Protein AF-A0A139R7G4-F1 (afdb_monomer_lite)

pLDDT: mean 93.16, std 7.18, range [49.94, 98.69]

Structure (mmCIF, N/CA/C/O backbone):
data_AF-A0A139R7G4-F1
#
_entry.id   AF-A0A139R7G4-F1
#
loop_
_atom_site.group_PDB
_atom_site.id
_atom_site.type_symbol
_atom_site.label_atom_id
_atom_site.label_alt_id
_atom_site.label_comp_id
_atom_site.label_asym_id
_atom_site.label_entity_id
_atom_site.label_seq_id
_atom_site.pdbx_PDB_ins_code
_atom_site.Cartn_x
_atom_site.Cartn_y
_atom_site.Cartn_z
_atom_site.occupancy
_atom_site.B_iso_or_equiv
_atom_site.auth_seq_id
_atom_site.auth_comp_id
_atom_site.auth_asym_id
_atom_site.auth_atom_id
_atom_site.pdbx_PDB_model_num
ATOM 1 N N . MET A 1 1 ? 5.127 -16.955 -16.232 1.00 92.56 1 MET A N 1
ATOM 2 C CA . MET A 1 1 ? 5.282 -18.191 -17.029 1.00 92.56 1 MET A CA 1
ATOM 3 C C . MET A 1 1 ? 4.007 -18.420 -17.820 1.00 92.56 1 MET A C 1
ATOM 5 O O . MET A 1 1 ? 2.953 -18.012 -17.346 1.00 92.56 1 MET A O 1
ATOM 9 N N . THR A 1 2 ? 4.092 -19.071 -18.972 1.00 94.44 2 THR A N 1
ATOM 10 C CA . THR A 1 2 ? 2.952 -19.633 -19.711 1.00 94.44 2 THR A CA 1
ATOM 11 C C . THR A 1 2 ? 3.144 -21.139 -19.851 1.00 94.44 2 THR A C 1
ATOM 13 O O . THR A 1 2 ? 4.276 -21.625 -19.845 1.00 94.44 2 THR A O 1
ATOM 16 N N . GLN A 1 3 ? 2.040 -21.880 -19.920 1.00 94.81 3 GLN A N 1
ATOM 17 C CA . GLN A 1 3 ? 2.073 -23.322 -20.142 1.00 94.81 3 GLN A CA 1
ATOM 18 C C . GLN A 1 3 ? 2.222 -23.613 -21.638 1.00 94.81 3 GLN A C 1
ATOM 20 O O . GLN A 1 3 ? 1.507 -23.027 -22.451 1.00 94.81 3 GLN A O 1
ATOM 25 N N . ASP A 1 4 ? 3.129 -24.522 -21.981 1.00 91.44 4 ASP A N 1
ATOM 26 C CA . ASP A 1 4 ? 3.312 -25.050 -23.331 1.00 91.44 4 ASP A CA 1
ATOM 27 C C . ASP A 1 4 ? 3.367 -26.582 -23.259 1.00 91.44 4 ASP A C 1
ATOM 29 O O . ASP A 1 4 ? 4.373 -27.175 -22.868 1.00 91.44 4 ASP A O 1
ATOM 33 N N . GLY A 1 5 ? 2.231 -27.228 -23.535 1.00 92.19 5 GLY A N 1
ATOM 34 C CA . GLY A 1 5 ? 2.050 -28.656 -23.282 1.00 92.19 5 GLY A CA 1
ATOM 35 C C . GLY A 1 5 ? 2.233 -29.000 -21.799 1.00 92.19 5 GLY A C 1
ATOM 36 O O . GLY A 1 5 ? 1.479 -28.524 -20.945 1.00 92.19 5 GLY A O 1
ATOM 37 N N . ASN A 1 6 ? 3.237 -29.830 -21.505 1.00 93.06 6 ASN A N 1
ATOM 38 C CA . ASN A 1 6 ? 3.604 -30.223 -20.140 1.00 93.06 6 ASN A CA 1
ATOM 39 C C . ASN A 1 6 ? 4.705 -29.339 -19.530 1.00 93.06 6 ASN A C 1
ATOM 41 O O . ASN A 1 6 ? 5.020 -29.503 -18.352 1.00 93.06 6 ASN A O 1
ATOM 45 N N . ASP A 1 7 ? 5.270 -28.411 -20.304 1.00 93.12 7 ASP A N 1
ATOM 46 C CA . ASP A 1 7 ? 6.383 -27.567 -19.884 1.00 93.12 7 ASP A CA 1
ATOM 47 C C . ASP A 1 7 ? 5.918 -26.144 -19.543 1.00 93.12 7 ASP A C 1
ATOM 49 O O . ASP A 1 7 ? 4.861 -25.666 -19.969 1.00 93.12 7 ASP A O 1
ATOM 53 N N . LEU A 1 8 ? 6.739 -25.436 -18.765 1.00 94.50 8 LEU A N 1
ATOM 54 C CA . LEU A 1 8 ? 6.543 -24.024 -18.452 1.00 94.50 8 LEU A CA 1
ATOM 55 C C . LEU A 1 8 ? 7.580 -23.178 -19.183 1.00 94.50 8 LEU A C 1
ATOM 57 O O . LEU A 1 8 ? 8.783 -23.407 -19.064 1.00 94.50 8 LEU A O 1
ATOM 61 N N . LYS A 1 9 ? 7.113 -22.136 -19.872 1.00 93.06 9 LYS A N 1
ATOM 62 C CA . LYS A 1 9 ? 7.967 -21.158 -20.550 1.00 93.06 9 LYS A CA 1
ATOM 63 C C . LYS A 1 9 ? 7.942 -19.810 -19.848 1.00 93.06 9 LYS A C 1
ATOM 65 O O . LYS A 1 9 ? 6.908 -19.358 -19.346 1.00 93.06 9 LYS A O 1
ATOM 70 N N . LEU A 1 10 ? 9.101 -19.159 -19.794 1.00 95.38 10 LEU A N 1
ATOM 71 C CA . LEU A 1 10 ? 9.206 -17.799 -19.284 1.00 95.38 10 LEU A CA 1
ATOM 72 C C . LEU A 1 10 ? 8.483 -16.849 -20.237 1.00 95.38 10 LEU A C 1
ATOM 74 O O . LEU A 1 10 ? 8.785 -16.808 -21.421 1.00 95.38 10 LEU A O 1
ATOM 78 N N . ALA A 1 11 ? 7.521 -16.097 -19.704 1.00 95.94 11 ALA A N 1
ATOM 79 C CA . ALA A 1 11 ? 6.644 -15.228 -20.496 1.00 95.94 11 ALA A CA 1
ATOM 80 C C . ALA A 1 11 ? 6.740 -13.748 -20.097 1.00 95.94 11 ALA A C 1
ATOM 82 O O . ALA A 1 11 ? 6.071 -12.901 -20.675 1.00 95.94 11 ALA A O 1
ATOM 83 N N . GLY A 1 12 ? 7.533 -13.440 -19.073 1.00 97.19 12 GLY A N 1
ATOM 84 C CA . GLY A 1 12 ? 7.715 -12.087 -18.572 1.00 97.19 12 GLY A CA 1
ATOM 85 C C . GLY A 1 12 ? 8.403 -12.082 -17.216 1.00 97.19 12 GLY A C 1
ATOM 86 O O . GLY A 1 12 ? 8.336 -13.065 -16.473 1.00 97.19 12 GLY A O 1
ATOM 87 N N . ILE A 1 13 ? 9.055 -10.967 -16.910 1.00 98.12 13 ILE A N 1
ATOM 88 C CA . ILE A 1 13 ? 9.738 -10.706 -15.642 1.00 98.12 13 ILE A CA 1
ATOM 89 C C . ILE A 1 13 ? 9.226 -9.371 -15.102 1.00 98.12 13 ILE A C 1
ATOM 91 O O . ILE A 1 13 ? 9.058 -8.416 -15.859 1.00 98.12 13 ILE A O 1
ATOM 95 N N . VAL A 1 14 ? 8.999 -9.292 -13.792 1.00 98.25 14 VAL A N 1
ATOM 96 C CA . VAL A 1 14 ? 8.728 -8.032 -13.091 1.00 98.25 14 VAL A CA 1
ATOM 97 C C . VAL A 1 14 ? 9.814 -7.828 -12.046 1.00 98.25 14 VAL A C 1
ATOM 99 O O . VAL A 1 14 ? 10.048 -8.702 -11.215 1.00 98.25 14 VAL A O 1
ATOM 102 N N . ILE A 1 15 ? 10.468 -6.672 -12.090 1.00 98.12 15 ILE A N 1
ATOM 103 C CA . ILE A 1 15 ? 11.539 -6.281 -11.179 1.00 98.12 15 ILE A CA 1
ATOM 104 C C . ILE A 1 15 ? 11.051 -5.089 -10.363 1.00 98.12 15 ILE A C 1
ATOM 106 O O . ILE A 1 15 ? 10.746 -4.032 -10.912 1.00 98.12 15 ILE A O 1
ATOM 110 N N . GLY A 1 16 ? 10.980 -5.257 -9.045 1.00 98.00 16 GLY A N 1
ATOM 111 C CA . GLY A 1 16 ? 10.766 -4.154 -8.115 1.00 98.00 16 GLY A CA 1
ATOM 112 C C . GLY A 1 16 ? 12.102 -3.557 -7.686 1.00 98.00 16 GLY A C 1
ATOM 113 O O . GLY A 1 16 ? 12.979 -4.290 -7.238 1.00 98.00 16 GLY A O 1
ATOM 114 N N . MET A 1 17 ? 12.257 -2.239 -7.794 1.00 98.25 17 MET A N 1
ATOM 115 C CA . MET A 1 17 ? 13.442 -1.524 -7.316 1.00 98.25 17 MET A CA 1
ATOM 116 C C . MET A 1 17 ? 13.055 -0.578 -6.185 1.00 98.25 17 MET A C 1
ATOM 118 O O . MET A 1 17 ? 12.432 0.459 -6.419 1.00 98.25 17 MET A O 1
ATOM 122 N N . ALA A 1 18 ? 13.408 -0.956 -4.956 1.00 97.62 18 ALA A N 1
ATOM 123 C CA . ALA A 1 18 ? 13.179 -0.155 -3.762 1.00 97.62 18 ALA A CA 1
ATOM 124 C C . ALA A 1 18 ? 14.311 0.863 -3.584 1.00 97.62 18 ALA A C 1
ATOM 126 O O . ALA A 1 18 ? 15.472 0.506 -3.417 1.00 97.62 18 ALA A O 1
ATOM 127 N N . MET A 1 19 ? 13.948 2.136 -3.649 1.00 97.81 19 MET A N 1
ATOM 128 C CA . MET A 1 19 ? 14.850 3.275 -3.609 1.00 97.81 19 MET A CA 1
ATOM 129 C C . MET A 1 19 ? 14.670 4.012 -2.286 1.00 97.81 19 MET A C 1
ATOM 131 O O . MET A 1 19 ? 13.547 4.398 -1.947 1.00 97.81 19 MET A O 1
ATOM 135 N N . ASN A 1 20 ? 15.765 4.249 -1.570 1.00 97.06 20 ASN A N 1
ATOM 136 C CA . ASN A 1 20 ? 15.762 5.040 -0.342 1.00 97.06 20 ASN A CA 1
ATOM 137 C C . ASN A 1 20 ? 15.253 6.463 -0.616 1.00 97.06 20 ASN A C 1
ATOM 139 O O . ASN A 1 20 ? 15.666 7.098 -1.587 1.00 97.06 20 ASN A O 1
ATOM 143 N N . THR A 1 21 ? 14.352 6.967 0.229 1.00 96.44 21 THR A N 1
ATOM 144 C CA . THR A 1 21 ? 14.077 8.413 0.348 1.00 96.44 21 THR A CA 1
ATOM 145 C C . THR A 1 21 ? 14.994 9.069 1.370 1.00 96.44 21 THR A C 1
ATOM 147 O O . THR A 1 21 ? 15.248 10.264 1.279 1.00 96.44 21 THR A O 1
ATOM 150 N N . GLN A 1 22 ? 15.483 8.277 2.322 1.00 96.19 22 GLN A N 1
ATOM 151 C CA . GLN A 1 22 ? 16.454 8.637 3.340 1.00 96.19 22 GLN A CA 1
ATOM 152 C C . GLN A 1 22 ? 17.462 7.504 3.465 1.00 96.19 22 GLN A C 1
ATOM 154 O O . GLN A 1 22 ? 17.080 6.334 3.420 1.00 96.19 22 GLN A O 1
ATOM 159 N N . ASP A 1 23 ? 18.731 7.858 3.603 1.00 95.50 23 ASP A N 1
ATOM 160 C CA . ASP A 1 23 ? 19.807 6.918 3.883 1.00 95.50 23 ASP A CA 1
ATOM 161 C C . ASP A 1 23 ? 20.301 7.120 5.315 1.00 95.50 23 ASP A C 1
ATOM 163 O O . ASP A 1 23 ? 20.695 8.228 5.686 1.00 95.50 23 ASP A O 1
ATOM 167 N N . VAL A 1 24 ? 20.236 6.063 6.124 1.00 94.25 24 VAL A N 1
ATOM 168 C CA . VAL A 1 24 ? 20.640 6.084 7.534 1.00 94.25 24 VAL A CA 1
ATOM 169 C C . VAL A 1 24 ? 21.976 5.367 7.668 1.00 94.25 24 VAL A C 1
ATOM 171 O O . VAL A 1 24 ? 22.102 4.197 7.313 1.00 94.25 24 VAL A O 1
ATOM 174 N N . TYR A 1 25 ? 22.984 6.061 8.190 1.00 95.00 25 TYR A N 1
ATOM 175 C CA . TYR A 1 25 ? 24.346 5.540 8.272 1.00 95.00 25 TYR A CA 1
ATOM 176 C C . TYR A 1 25 ? 25.064 5.978 9.552 1.00 95.00 25 TYR A C 1
ATOM 178 O O . TYR A 1 25 ? 24.763 7.014 10.142 1.00 95.00 25 TYR A O 1
ATOM 186 N N . GLN A 1 26 ? 26.055 5.193 9.976 1.00 97.25 26 GLN A N 1
ATOM 187 C CA . GLN A 1 26 ? 26.947 5.526 11.089 1.00 97.25 26 GLN A CA 1
ATOM 188 C C . GLN A 1 26 ? 28.333 5.881 10.550 1.00 97.25 26 GLN A C 1
ATOM 190 O O . GLN A 1 26 ? 28.841 5.231 9.638 1.00 97.25 26 GLN A O 1
ATOM 195 N N . LYS A 1 27 ? 28.964 6.916 11.114 1.00 96.50 27 LYS A N 1
ATOM 196 C CA . LYS A 1 27 ? 30.329 7.332 10.724 1.00 96.50 27 LYS A CA 1
ATOM 197 C C . LYS A 1 27 ? 31.425 6.506 11.397 1.00 96.50 27 LYS A C 1
ATOM 199 O O . LYS A 1 27 ? 32.554 6.477 10.921 1.00 96.50 27 LYS A O 1
ATOM 204 N N . GLU A 1 28 ? 31.085 5.851 12.496 1.00 96.38 28 GLU A N 1
ATOM 205 C CA . GLU A 1 28 ? 31.955 4.981 13.276 1.00 96.38 28 GLU A CA 1
ATOM 206 C C . GLU A 1 28 ? 31.131 3.808 13.809 1.00 96.38 28 GLU A C 1
ATOM 208 O O . GLU A 1 28 ? 29.913 3.915 13.968 1.00 96.38 28 GLU A O 1
ATOM 213 N N . GLN A 1 29 ? 31.782 2.674 14.056 1.00 95.88 29 GLN A N 1
ATOM 214 C CA . GLN A 1 29 ? 31.099 1.476 14.532 1.00 95.88 29 GLN A CA 1
ATOM 215 C C . GLN A 1 29 ? 30.454 1.744 15.901 1.00 95.88 29 GLN A C 1
ATOM 217 O O . GLN A 1 29 ? 31.151 2.156 16.826 1.00 95.88 29 GLN A O 1
ATOM 222 N N . TRP A 1 30 ? 29.148 1.478 16.032 1.00 94.44 30 TRP A N 1
ATOM 223 C CA . TRP A 1 30 ? 28.351 1.755 17.241 1.00 94.44 30 TRP A CA 1
ATOM 224 C C . TRP A 1 30 ? 28.179 3.247 17.570 1.00 94.44 30 TRP A C 1
ATOM 226 O O . TRP A 1 30 ? 27.819 3.593 18.696 1.00 94.44 30 TRP A O 1
ATOM 236 N N . GLY A 1 31 ? 28.431 4.128 16.600 1.00 94.62 31 GLY A N 1
ATOM 237 C CA . GLY A 1 31 ? 28.218 5.565 16.732 1.00 94.62 31 GLY A CA 1
ATOM 238 C C . GLY A 1 31 ? 26.756 5.980 16.556 1.00 94.62 31 GLY A C 1
ATOM 239 O O . GLY A 1 31 ? 25.851 5.162 16.399 1.00 94.62 31 GLY A O 1
ATOM 240 N N . ALA A 1 32 ? 26.521 7.291 16.550 1.00 96.31 32 ALA A N 1
ATOM 241 C CA . ALA A 1 32 ? 25.201 7.846 16.266 1.00 96.31 32 ALA A CA 1
ATOM 242 C C . ALA A 1 32 ? 24.771 7.595 14.807 1.00 96.31 32 ALA A C 1
ATOM 244 O O . ALA A 1 32 ? 25.600 7.610 13.891 1.00 96.31 32 ALA A O 1
ATOM 245 N N . ASN A 1 33 ? 23.462 7.433 14.599 1.00 95.69 33 ASN A N 1
ATOM 246 C CA . ASN A 1 33 ? 22.864 7.399 13.267 1.00 95.69 33 ASN A CA 1
ATOM 247 C C . ASN A 1 33 ? 22.782 8.818 12.690 1.00 95.69 33 ASN A C 1
ATOM 249 O O . ASN A 1 33 ? 22.308 9.747 13.346 1.00 95.69 33 ASN A O 1
ATOM 253 N N . PHE A 1 34 ? 23.225 8.964 11.447 1.00 95.88 34 PHE A N 1
ATOM 254 C CA . PHE A 1 34 ? 23.050 10.151 10.622 1.00 95.88 34 PHE A CA 1
ATOM 255 C C . PHE A 1 34 ? 22.075 9.823 9.497 1.00 95.88 34 PHE A C 1
ATOM 257 O O . PHE A 1 34 ? 22.114 8.721 8.957 1.00 95.88 34 PHE A O 1
ATOM 264 N N . THR A 1 35 ? 21.244 10.794 9.127 1.00 96.19 35 THR A N 1
ATOM 265 C CA . THR A 1 35 ? 20.279 10.648 8.036 1.00 96.19 35 THR A CA 1
ATOM 266 C C . THR A 1 35 ? 20.635 11.602 6.911 1.00 96.19 35 THR A C 1
ATOM 268 O O . THR A 1 35 ? 20.824 12.799 7.140 1.00 96.19 35 THR A O 1
ATOM 271 N N . GLN A 1 36 ? 20.711 11.075 5.694 1.00 96.06 36 GLN A N 1
ATOM 272 C CA . GLN A 1 36 ? 20.814 11.856 4.472 1.00 96.06 36 GLN A CA 1
ATOM 273 C C . GLN A 1 36 ? 19.503 11.753 3.691 1.00 96.06 36 GLN A C 1
ATOM 275 O O . GLN A 1 36 ? 19.134 10.676 3.222 1.00 96.06 36 GLN A O 1
ATOM 280 N N . ASP A 1 37 ? 18.811 12.880 3.524 1.00 96.75 37 ASP A N 1
ATOM 281 C CA . ASP A 1 37 ? 17.642 12.960 2.649 1.00 96.75 37 ASP A CA 1
ATOM 282 C C . ASP A 1 37 ? 18.064 12.848 1.179 1.00 96.75 37 ASP A C 1
ATOM 284 O O . ASP A 1 37 ? 19.008 13.503 0.732 1.00 96.75 37 ASP A O 1
ATOM 288 N N . ILE A 1 38 ? 17.334 12.042 0.410 1.00 97.44 38 ILE A N 1
ATOM 289 C CA . ILE A 1 38 ? 17.524 11.888 -1.033 1.00 97.44 38 ILE A CA 1
ATOM 290 C C . ILE A 1 38 ? 16.358 12.578 -1.728 1.00 97.44 38 ILE A C 1
ATOM 292 O O . ILE A 1 38 ? 15.194 12.186 -1.577 1.00 97.44 38 ILE A O 1
ATOM 296 N N . SER A 1 39 ? 16.653 13.606 -2.526 1.00 97.50 39 SER A N 1
ATOM 297 C CA . SER A 1 39 ? 15.595 14.352 -3.198 1.00 97.50 39 SER A CA 1
ATOM 298 C C . SER A 1 39 ? 14.823 13.464 -4.181 1.00 97.50 39 SER A C 1
ATOM 300 O O . SER A 1 39 ? 15.347 12.512 -4.768 1.00 97.50 39 SER A O 1
ATOM 302 N N . LYS A 1 40 ? 13.550 13.801 -4.429 1.00 95.81 40 LYS A N 1
ATOM 303 C CA . LYS A 1 40 ? 12.721 13.085 -5.415 1.00 95.81 40 LYS A CA 1
ATOM 304 C C . LYS A 1 40 ? 13.394 13.034 -6.792 1.00 95.81 40 LYS A C 1
ATOM 306 O O . LYS A 1 40 ? 13.321 12.002 -7.454 1.00 95.81 40 LYS A O 1
ATOM 311 N N . ALA A 1 41 ? 14.034 14.125 -7.215 1.00 97.31 41 ALA A N 1
ATOM 312 C CA . ALA A 1 41 ? 14.690 14.215 -8.516 1.00 97.31 41 ALA A CA 1
ATOM 313 C C . ALA A 1 41 ? 15.902 13.274 -8.615 1.00 97.31 41 ALA A C 1
ATOM 315 O O . ALA A 1 41 ? 15.982 12.495 -9.563 1.00 97.31 41 ALA A O 1
ATOM 316 N N . GLU A 1 42 ? 16.789 13.283 -7.616 1.00 97.81 42 GLU A N 1
ATOM 317 C CA . GLU A 1 42 ? 17.969 12.405 -7.571 1.00 97.81 42 GLU A CA 1
ATOM 318 C C . GLU A 1 42 ? 17.568 10.933 -7.498 1.00 97.81 42 GLU A C 1
ATOM 320 O O . GLU A 1 42 ? 18.062 10.109 -8.267 1.00 97.81 42 GLU A O 1
ATOM 325 N N . ARG A 1 43 ? 16.595 10.604 -6.639 1.00 97.81 43 ARG A N 1
ATOM 326 C CA . ARG A 1 43 ? 16.062 9.243 -6.513 1.00 97.81 43 ARG A CA 1
ATOM 327 C C . ARG A 1 43 ? 15.513 8.719 -7.841 1.00 97.81 43 ARG A C 1
ATOM 329 O O . ARG A 1 43 ? 15.716 7.555 -8.181 1.00 97.81 43 ARG A O 1
ATOM 336 N N . ILE A 1 44 ? 14.812 9.563 -8.600 1.00 97.81 44 ILE A N 1
ATOM 337 C CA . ILE A 1 44 ? 14.309 9.203 -9.931 1.00 97.81 44 ILE A CA 1
ATOM 338 C C . ILE A 1 44 ? 15.470 9.015 -10.912 1.00 97.81 44 ILE A C 1
ATOM 340 O O . ILE A 1 44 ? 15.482 8.013 -11.623 1.00 97.81 44 ILE A O 1
ATOM 344 N N . ALA A 1 45 ? 16.430 9.941 -10.952 1.00 98.00 45 ALA A N 1
ATOM 345 C CA . ALA A 1 45 ? 17.561 9.879 -11.874 1.00 98.00 45 ALA A CA 1
ATOM 346 C C . ALA A 1 45 ? 18.387 8.596 -11.676 1.00 98.00 45 ALA A C 1
ATOM 348 O O . ALA A 1 45 ? 18.505 7.796 -12.606 1.00 98.00 45 ALA A O 1
ATOM 349 N N . HIS A 1 46 ? 18.848 8.338 -10.449 1.00 98.12 46 HIS A N 1
ATOM 350 C CA . HIS A 1 46 ? 19.612 7.132 -10.123 1.00 98.12 46 HIS A CA 1
ATOM 351 C C . HIS A 1 46 ? 18.794 5.855 -10.298 1.00 98.12 46 HIS A C 1
ATOM 353 O O . HIS A 1 46 ? 19.305 4.846 -10.778 1.00 98.12 46 HIS A O 1
ATOM 359 N N . GLY A 1 47 ? 17.504 5.889 -9.954 1.00 98.25 47 GLY A N 1
ATOM 360 C CA . GLY A 1 47 ? 16.615 4.752 -10.157 1.00 98.25 47 GLY A CA 1
ATOM 361 C C . GLY A 1 47 ? 16.527 4.331 -11.626 1.00 98.25 47 GLY A C 1
ATOM 362 O O . GLY A 1 47 ? 16.618 3.143 -11.926 1.00 98.25 47 GLY A O 1
ATOM 363 N N . LYS A 1 48 ? 16.408 5.295 -12.549 1.00 98.25 48 LYS A N 1
ATOM 364 C CA . LYS A 1 48 ? 16.355 5.027 -13.996 1.00 98.25 48 LYS A CA 1
ATOM 365 C C . LYS A 1 48 ? 17.688 4.519 -14.547 1.00 98.25 48 LYS A C 1
ATOM 367 O O . LYS A 1 48 ? 17.687 3.614 -15.379 1.00 98.25 48 LYS A O 1
ATOM 372 N N . GLU A 1 49 ? 18.802 5.070 -14.073 1.00 98.19 49 GLU A N 1
ATOM 373 C CA . GLU A 1 49 ? 20.149 4.612 -14.432 1.00 98.19 49 GLU A CA 1
ATOM 374 C C . GLU A 1 49 ? 20.371 3.153 -14.009 1.00 98.19 49 GLU A C 1
ATOM 376 O O . GLU A 1 49 ? 20.710 2.303 -14.835 1.00 98.19 49 GLU A O 1
ATOM 381 N N . MET A 1 50 ? 20.085 2.834 -12.743 1.00 98.44 50 MET A N 1
ATOM 382 C CA . MET A 1 50 ? 20.211 1.473 -12.228 1.00 98.44 50 MET A CA 1
ATOM 383 C C . MET A 1 50 ? 19.238 0.508 -12.913 1.00 98.44 50 MET A C 1
ATOM 385 O O . MET A 1 50 ? 19.616 -0.624 -13.200 1.00 98.44 50 MET A O 1
ATOM 389 N N . ALA A 1 51 ? 18.010 0.937 -13.220 1.00 98.56 51 ALA A N 1
ATOM 390 C CA . ALA A 1 51 ? 17.033 0.112 -13.929 1.00 98.56 51 ALA A CA 1
ATOM 391 C C . ALA A 1 51 ? 17.542 -0.339 -15.305 1.00 98.56 51 ALA A C 1
ATOM 393 O O . ALA A 1 51 ? 17.402 -1.511 -15.654 1.00 98.56 51 ALA A O 1
ATOM 394 N N . ALA A 1 52 ? 18.169 0.562 -16.069 1.00 98.31 52 ALA A N 1
ATOM 395 C CA . ALA A 1 52 ? 18.742 0.224 -17.370 1.00 98.31 52 ALA A CA 1
ATOM 396 C C . ALA A 1 52 ? 19.857 -0.829 -17.245 1.00 98.31 52 ALA A C 1
ATOM 398 O O . ALA A 1 52 ? 19.904 -1.787 -18.015 1.00 98.31 52 ALA A O 1
ATOM 399 N N . GLU A 1 53 ? 20.726 -0.687 -16.245 1.00 98.50 53 GLU A N 1
ATOM 400 C CA . GLU A 1 53 ? 21.800 -1.647 -15.980 1.00 98.50 53 GLU A CA 1
ATOM 401 C C . GLU A 1 53 ? 21.262 -3.004 -15.496 1.00 98.50 53 GLU A C 1
ATOM 403 O O . GLU A 1 53 ? 21.721 -4.060 -15.934 1.00 98.50 53 GLU A O 1
ATOM 408 N N . VAL A 1 54 ? 20.239 -3.003 -14.641 1.00 98.19 54 VAL A N 1
ATOM 409 C CA . VAL A 1 54 ? 19.582 -4.231 -14.177 1.00 98.19 54 VAL A CA 1
ATOM 410 C C . VAL A 1 54 ? 18.959 -4.990 -15.350 1.00 98.19 54 VAL A C 1
ATOM 412 O O . VAL A 1 54 ? 19.179 -6.195 -15.469 1.00 98.19 54 VAL A O 1
ATOM 415 N N . VAL A 1 55 ? 18.242 -4.313 -16.253 1.00 98.38 55 VAL A N 1
ATOM 416 C CA . VAL A 1 55 ? 17.648 -4.959 -17.436 1.00 98.38 55 VAL A CA 1
ATOM 417 C C . VAL A 1 55 ? 18.725 -5.594 -18.321 1.00 98.38 55 VAL A C 1
ATOM 419 O O . VAL A 1 55 ? 18.570 -6.751 -18.718 1.00 98.38 55 VAL A O 1
ATOM 422 N N . LYS A 1 56 ? 19.848 -4.905 -18.562 1.00 98.06 56 LYS A N 1
ATOM 423 C CA . LYS A 1 56 ? 20.994 -5.464 -19.304 1.00 98.06 56 LYS A CA 1
ATOM 424 C C . LYS A 1 56 ? 21.528 -6.745 -18.672 1.00 98.06 56 LYS A C 1
ATOM 426 O O . LYS A 1 56 ? 21.753 -7.733 -19.368 1.00 98.06 56 LYS A O 1
ATOM 431 N N . ARG A 1 57 ? 21.684 -6.762 -17.345 1.00 98.00 57 ARG A N 1
ATOM 432 C CA . ARG A 1 57 ? 22.150 -7.950 -16.612 1.00 98.00 57 ARG A CA 1
ATOM 433 C C . ARG A 1 57 ? 21.176 -9.114 -16.728 1.00 98.00 57 ARG A C 1
ATOM 435 O O . ARG A 1 57 ? 21.618 -10.234 -16.955 1.00 98.00 57 ARG A O 1
ATOM 442 N N . TYR A 1 58 ? 19.871 -8.858 -16.624 1.00 97.31 58 TYR A N 1
ATOM 443 C CA . TYR A 1 58 ? 18.855 -9.895 -16.824 1.00 97.31 58 TYR A CA 1
ATOM 444 C C . TYR A 1 58 ? 18.895 -10.464 -18.244 1.00 97.31 58 TYR A C 1
ATOM 446 O O . TYR A 1 58 ? 18.805 -11.675 -18.407 1.00 97.31 58 TYR A O 1
ATOM 454 N N . ARG A 1 59 ? 19.098 -9.627 -19.267 1.00 96.94 59 ARG A N 1
ATOM 455 C CA . ARG A 1 59 ? 19.244 -10.085 -20.660 1.00 96.94 59 ARG A CA 1
ATOM 456 C C . ARG A 1 59 ? 20.483 -10.938 -20.909 1.00 96.94 59 ARG A C 1
ATOM 458 O O . ARG A 1 59 ? 20.470 -11.763 -21.813 1.00 96.94 59 ARG A O 1
ATOM 465 N N . ALA A 1 60 ? 21.534 -10.768 -20.113 1.00 96.69 60 ALA A N 1
ATOM 466 C CA . ALA A 1 60 ? 22.729 -11.603 -20.194 1.00 96.69 60 ALA A CA 1
ATOM 467 C C . ALA A 1 60 ? 22.551 -12.991 -19.542 1.00 96.69 60 ALA A C 1
ATOM 469 O O . ALA A 1 60 ? 23.413 -13.856 -19.706 1.00 96.69 60 ALA A O 1
ATOM 470 N N . MET A 1 61 ? 21.465 -13.226 -18.796 1.00 96.12 61 MET A N 1
ATOM 471 C CA . MET A 1 61 ? 21.205 -14.516 -18.156 1.00 96.12 61 MET A CA 1
ATOM 472 C C . MET A 1 61 ? 20.673 -15.545 -19.156 1.00 96.12 61 MET A C 1
ATOM 474 O O . MET A 1 61 ? 19.812 -15.258 -19.990 1.00 96.12 61 MET A O 1
ATOM 478 N N . SER A 1 62 ? 21.136 -16.790 -19.022 1.00 94.19 62 SER A N 1
ATOM 479 C CA . SER A 1 62 ? 20.601 -17.907 -19.804 1.00 94.19 62 SER A CA 1
ATOM 480 C C . SER A 1 62 ? 19.100 -18.081 -19.544 1.00 94.19 62 SER A C 1
ATOM 482 O O . SER A 1 62 ? 18.660 -18.084 -18.395 1.00 94.19 62 SER A O 1
ATOM 484 N N . GLY A 1 63 ? 18.315 -18.226 -20.613 1.00 91.12 63 GLY A N 1
ATOM 485 C CA . GLY A 1 63 ? 16.861 -18.410 -20.541 1.00 91.12 63 GLY A CA 1
ATOM 486 C C . GLY A 1 63 ? 16.031 -17.121 -20.545 1.00 91.12 63 GLY A C 1
ATOM 487 O O . GLY A 1 63 ? 14.808 -17.203 -20.640 1.00 91.12 63 GLY A O 1
ATOM 488 N N . VAL A 1 64 ? 16.656 -15.938 -20.511 1.00 96.19 64 VAL A N 1
ATOM 489 C CA . VAL A 1 64 ? 15.958 -14.650 -20.665 1.00 96.19 64 VAL A CA 1
ATOM 490 C C . VAL A 1 64 ? 16.066 -14.186 -22.117 1.00 96.19 64 VAL A C 1
ATOM 492 O O . VAL A 1 64 ? 16.920 -13.380 -22.478 1.00 96.19 64 VAL A O 1
ATOM 495 N N . GLY A 1 65 ? 15.193 -14.729 -22.968 1.00 93.88 65 GLY A N 1
ATOM 496 C CA . GLY A 1 65 ? 15.136 -14.387 -24.392 1.00 93.88 65 GLY A CA 1
ATOM 497 C C . GLY A 1 65 ? 14.883 -12.897 -24.636 1.00 93.88 65 GLY A C 1
ATOM 498 O O . GLY A 1 65 ? 14.303 -12.212 -23.794 1.00 93.88 65 GLY A O 1
ATOM 499 N N . ASN A 1 66 ? 15.305 -12.386 -25.796 1.00 94.62 66 ASN A N 1
ATOM 500 C CA . ASN A 1 66 ? 15.142 -10.973 -26.166 1.00 94.62 66 ASN A CA 1
ATOM 501 C C . ASN A 1 66 ? 13.681 -10.520 -26.240 1.00 94.62 66 ASN A C 1
ATOM 503 O O . ASN A 1 66 ? 13.424 -9.330 -26.147 1.00 94.62 66 ASN A O 1
ATOM 507 N N . ASP A 1 67 ? 12.754 -11.443 -26.428 1.00 95.00 67 ASP A N 1
ATOM 508 C CA . ASP A 1 67 ? 11.312 -11.263 -26.576 1.00 95.00 67 ASP A CA 1
ATOM 509 C C . ASP A 1 67 ? 10.539 -11.391 -25.254 1.00 95.00 67 ASP A C 1
ATOM 511 O O . ASP A 1 67 ? 9.348 -11.097 -25.204 1.00 95.00 67 ASP A O 1
ATOM 515 N N . VAL A 1 68 ? 11.201 -11.792 -24.163 1.00 97.19 68 VAL A N 1
ATOM 516 C CA . VAL A 1 68 ? 10.574 -11.848 -22.836 1.00 97.19 68 VAL A CA 1
ATOM 517 C C . VAL A 1 68 ? 10.389 -10.417 -22.314 1.00 97.19 68 VAL A C 1
ATOM 519 O O . VAL A 1 68 ? 11.394 -9.748 -22.076 1.00 97.19 68 VAL A O 1
ATOM 522 N N . PRO A 1 69 ? 9.173 -9.907 -22.072 1.00 98.06 69 PRO A N 1
ATOM 523 C CA . PRO A 1 69 ? 9.002 -8.551 -21.557 1.00 98.06 69 PRO A CA 1
ATOM 524 C C . PRO A 1 69 ? 9.547 -8.433 -20.126 1.00 98.06 69 PRO A C 1
ATOM 526 O O . PRO A 1 69 ? 9.240 -9.261 -19.264 1.00 98.06 69 PRO A O 1
ATOM 529 N N . ILE A 1 70 ? 10.346 -7.394 -19.862 1.00 98.62 70 ILE A N 1
ATOM 530 C CA . ILE A 1 70 ? 10.860 -7.080 -18.519 1.00 98.62 70 ILE A CA 1
ATOM 531 C C . ILE A 1 70 ? 10.238 -5.768 -18.051 1.00 98.62 70 ILE A C 1
ATOM 533 O O . ILE A 1 70 ? 10.530 -4.703 -18.594 1.00 98.62 70 ILE A O 1
ATOM 537 N N . TYR A 1 71 ? 9.387 -5.849 -17.034 1.00 98.56 71 TYR A N 1
ATOM 538 C CA . TYR A 1 71 ? 8.822 -4.696 -16.344 1.00 98.56 71 TYR A CA 1
ATOM 539 C C . TYR A 1 71 ? 9.736 -4.291 -15.196 1.00 98.56 71 TYR A C 1
ATOM 541 O O . TYR A 1 71 ? 10.166 -5.139 -14.414 1.00 98.56 71 TYR A O 1
ATOM 549 N N . VAL A 1 72 ? 9.978 -2.993 -15.052 1.00 98.69 72 VAL A N 1
ATOM 550 C CA . VAL A 1 72 ? 10.673 -2.425 -13.898 1.00 98.69 72 VAL A CA 1
ATOM 551 C C . VAL A 1 72 ? 9.731 -1.457 -13.200 1.00 98.69 72 VAL A C 1
ATOM 553 O O . VAL A 1 72 ? 9.291 -0.474 -13.794 1.00 98.69 72 VAL A O 1
ATOM 556 N N . ALA A 1 73 ? 9.416 -1.745 -11.941 1.00 98.38 73 ALA A N 1
ATOM 557 C CA . ALA A 1 73 ? 8.573 -0.925 -11.087 1.00 98.38 73 ALA A CA 1
ATOM 558 C C . ALA A 1 73 ? 9.419 -0.305 -9.974 1.00 98.38 73 ALA A C 1
ATOM 560 O O . ALA A 1 73 ? 10.062 -1.004 -9.191 1.00 98.38 73 ALA A O 1
ATOM 561 N N . MET A 1 74 ? 9.398 1.019 -9.890 1.00 98.38 74 MET A N 1
ATOM 562 C CA . MET A 1 74 ? 10.193 1.771 -8.932 1.00 98.38 74 MET A CA 1
ATOM 563 C C . MET A 1 74 ? 9.370 2.096 -7.694 1.00 98.38 74 MET A C 1
ATOM 565 O O . MET A 1 74 ? 8.255 2.617 -7.788 1.00 98.38 74 MET A O 1
ATOM 569 N N . TYR A 1 75 ? 9.948 1.826 -6.532 1.00 97.69 75 TYR A N 1
ATOM 570 C CA . TYR A 1 75 ? 9.326 1.987 -5.229 1.00 97.69 75 TYR A CA 1
ATOM 571 C C . TYR A 1 75 ? 10.137 2.962 -4.380 1.00 97.69 75 TYR A C 1
ATOM 573 O O . TYR A 1 75 ? 11.355 2.854 -4.303 1.00 97.69 75 TYR A O 1
ATOM 581 N N . ALA A 1 76 ? 9.480 3.945 -3.777 1.00 96.94 76 ALA A N 1
ATOM 582 C CA . ALA A 1 76 ? 10.100 4.861 -2.832 1.00 96.94 76 ALA A CA 1
ATOM 583 C C . ALA A 1 76 ? 9.886 4.287 -1.435 1.00 96.94 76 ALA A C 1
ATOM 585 O O . ALA A 1 76 ? 8.734 4.168 -1.022 1.00 96.94 76 ALA A O 1
ATOM 586 N N . GLN A 1 77 ? 10.961 3.912 -0.743 1.00 95.56 77 GLN A N 1
ATOM 587 C CA . GLN A 1 77 ? 10.869 3.452 0.642 1.00 95.56 77 GLN A CA 1
ATOM 588 C C . GLN A 1 77 ? 10.363 4.586 1.534 1.00 95.56 77 GLN A C 1
ATOM 590 O O . GLN A 1 77 ? 10.595 5.752 1.232 1.00 95.56 77 GLN A O 1
ATOM 595 N N . ALA A 1 78 ? 9.635 4.252 2.593 1.00 92.44 78 ALA A N 1
ATOM 596 C CA . ALA A 1 78 ? 9.272 5.247 3.590 1.00 92.44 78 ALA A CA 1
ATOM 597 C C . ALA A 1 78 ? 10.449 5.473 4.559 1.00 92.44 78 ALA A C 1
ATOM 599 O O . ALA A 1 78 ? 11.270 4.565 4.716 1.00 92.44 78 ALA A O 1
ATOM 600 N N . PRO A 1 79 ? 10.526 6.645 5.211 1.00 90.50 79 PRO A N 1
ATOM 601 C CA . PRO A 1 79 ? 11.376 6.850 6.384 1.00 90.50 79 PRO A CA 1
ATOM 602 C C . PRO A 1 79 ? 11.159 5.773 7.456 1.00 90.50 79 PRO A C 1
ATOM 604 O O . PRO A 1 79 ? 10.061 5.220 7.558 1.00 90.50 79 PRO A O 1
ATOM 607 N N . GLU A 1 80 ? 12.180 5.495 8.271 1.00 85.38 80 GLU A N 1
ATOM 608 C CA . GLU A 1 80 ? 12.120 4.450 9.311 1.00 85.38 80 GLU A CA 1
ATOM 609 C C . GLU A 1 80 ? 11.025 4.697 10.360 1.00 85.38 80 GLU A C 1
ATOM 611 O O . GLU A 1 80 ? 10.449 3.750 10.890 1.00 85.38 80 GLU A O 1
ATOM 616 N N . ASP A 1 81 ? 10.713 5.959 10.642 1.00 85.12 81 ASP A N 1
ATOM 617 C CA . ASP A 1 81 ? 9.693 6.385 11.602 1.00 85.12 81 ASP A CA 1
ATOM 618 C C . ASP A 1 81 ? 8.290 6.529 10.984 1.00 85.12 81 ASP A C 1
ATOM 620 O O . ASP A 1 81 ? 7.334 6.913 11.664 1.00 85.12 81 ASP A O 1
ATOM 624 N N . SER A 1 82 ? 8.133 6.203 9.697 1.00 86.25 82 SER A N 1
ATOM 625 C CA . SER A 1 82 ? 6.848 6.285 9.012 1.00 86.25 82 SER A CA 1
ATOM 626 C C . SER A 1 82 ? 5.858 5.244 9.536 1.00 86.25 82 SER A C 1
ATOM 628 O O . SER A 1 82 ? 6.110 4.041 9.539 1.00 86.25 82 SER A O 1
ATOM 630 N N . LEU A 1 83 ? 4.649 5.703 9.867 1.00 85.31 83 LEU A N 1
ATOM 631 C CA . LEU A 1 83 ? 3.523 4.850 10.271 1.00 85.31 83 LEU A CA 1
ATOM 632 C C . LEU A 1 83 ? 2.861 4.107 9.092 1.00 85.31 83 LEU A C 1
ATOM 634 O O . LEU A 1 83 ? 1.907 3.350 9.278 1.00 85.31 83 LEU A O 1
ATOM 638 N N . SER A 1 84 ? 3.342 4.336 7.869 1.00 86.75 84 SER A N 1
ATOM 639 C CA . SER A 1 84 ? 2.912 3.636 6.656 1.00 86.75 84 SER A CA 1
ATOM 640 C C . SER A 1 84 ? 4.099 3.228 5.793 1.00 86.75 84 SER A C 1
ATOM 642 O O . SER A 1 84 ? 5.191 3.787 5.898 1.00 86.75 84 SER A O 1
ATOM 644 N N . GLY A 1 85 ? 3.873 2.255 4.913 1.00 87.75 85 GLY A N 1
ATOM 645 C CA . GLY A 1 85 ? 4.868 1.852 3.930 1.00 87.75 85 GLY A CA 1
ATOM 646 C C . GLY A 1 85 ? 5.149 2.926 2.877 1.00 87.75 85 GLY A C 1
ATOM 647 O O . GLY A 1 85 ? 4.461 3.940 2.749 1.00 87.75 85 GLY A O 1
ATOM 648 N N . GLY A 1 86 ? 6.181 2.656 2.086 1.00 91.31 86 GLY A N 1
ATOM 649 C CA . GLY A 1 86 ? 6.498 3.405 0.880 1.00 91.31 86 GLY A CA 1
ATOM 650 C C . GLY A 1 86 ? 5.470 3.211 -0.239 1.00 91.31 86 GLY A C 1
ATOM 651 O O . GLY A 1 86 ? 4.463 2.519 -0.087 1.00 91.31 86 GLY A O 1
ATOM 652 N N . ASN A 1 87 ? 5.727 3.811 -1.402 1.00 93.69 87 ASN A N 1
ATOM 653 C CA . ASN A 1 87 ? 4.806 3.746 -2.539 1.00 93.69 87 ASN A CA 1
ATOM 654 C C . ASN A 1 87 ? 5.550 3.543 -3.865 1.00 93.69 87 ASN A C 1
ATOM 656 O O . ASN A 1 87 ? 6.641 4.077 -4.084 1.00 93.69 87 ASN A O 1
ATOM 660 N N . PHE A 1 88 ? 4.931 2.799 -4.786 1.00 95.38 88 PHE A N 1
ATOM 661 C CA . PHE A 1 88 ? 5.382 2.761 -6.178 1.00 95.38 88 PHE A CA 1
ATOM 662 C C . PHE A 1 88 ? 5.147 4.120 -6.833 1.00 95.38 88 PHE A C 1
ATOM 664 O O . PHE A 1 88 ? 4.050 4.661 -6.726 1.00 95.38 88 PHE A O 1
ATOM 671 N N . TYR A 1 89 ? 6.155 4.647 -7.527 1.00 96.12 89 TYR A N 1
ATOM 672 C CA . TYR A 1 89 ? 6.110 6.006 -8.080 1.00 96.12 89 TYR A CA 1
ATOM 673 C C . TYR A 1 89 ? 6.294 6.073 -9.597 1.00 96.12 89 TYR A C 1
ATOM 675 O O . TYR A 1 89 ? 5.983 7.096 -10.198 1.00 96.12 89 TYR A O 1
ATOM 683 N N . SER A 1 90 ? 6.830 5.029 -10.228 1.00 97.50 90 SER A N 1
ATOM 684 C CA . SER A 1 90 ? 6.994 4.986 -11.683 1.00 97.50 90 SER A CA 1
ATOM 685 C C . SER A 1 90 ? 7.250 3.556 -12.144 1.00 97.50 90 SER A C 1
ATOM 687 O O . SER A 1 90 ? 7.766 2.741 -11.377 1.00 97.50 90 SER A O 1
ATOM 689 N N . TRP A 1 91 ? 6.923 3.240 -13.390 1.00 98.31 91 TRP A N 1
ATOM 690 C CA . TRP A 1 91 ? 7.314 1.979 -14.014 1.00 98.31 91 TRP A CA 1
ATOM 691 C C . TRP A 1 91 ? 7.633 2.161 -15.497 1.00 98.31 91 TRP A C 1
ATOM 693 O O . TRP A 1 91 ? 7.169 3.103 -16.138 1.00 98.31 91 TRP A O 1
ATOM 703 N N . SER A 1 92 ? 8.436 1.255 -16.042 1.00 98.62 92 SER A N 1
ATOM 704 C CA . SER A 1 92 ? 8.717 1.155 -17.476 1.00 98.62 92 SER A CA 1
ATOM 705 C C . SER A 1 92 ? 8.846 -0.316 -17.871 1.00 98.62 92 SER A C 1
ATOM 707 O O . SER A 1 92 ? 8.933 -1.202 -17.018 1.00 98.62 92 SER A O 1
ATOM 709 N N . VAL A 1 93 ? 8.812 -0.587 -19.170 1.00 98.50 93 VAL A N 1
ATOM 710 C CA . VAL A 1 93 ? 8.910 -1.934 -19.727 1.00 98.50 93 VAL A CA 1
ATOM 711 C C . VAL A 1 93 ? 9.904 -1.963 -20.882 1.00 98.50 93 VAL A C 1
ATOM 713 O O . VAL A 1 93 ? 9.906 -1.084 -21.745 1.00 98.50 93 VAL A O 1
ATOM 716 N N . ALA A 1 94 ? 10.736 -2.999 -20.904 1.00 98.25 94 ALA A N 1
ATOM 717 C CA . ALA A 1 94 ? 11.498 -3.419 -22.069 1.00 98.25 94 ALA A CA 1
ATOM 718 C C . ALA A 1 94 ? 10.739 -4.583 -22.723 1.00 98.25 94 ALA A C 1
ATOM 720 O O . ALA A 1 94 ? 10.901 -5.739 -22.326 1.00 98.25 94 ALA A O 1
ATOM 721 N N . ASN A 1 95 ? 9.862 -4.270 -23.685 1.00 96.88 95 ASN A N 1
ATOM 722 C CA . ASN A 1 95 ? 9.055 -5.283 -24.386 1.00 96.88 95 ASN A CA 1
ATOM 723 C C . ASN A 1 95 ? 9.935 -6.269 -25.163 1.00 96.88 95 ASN A C 1
ATOM 725 O O . ASN A 1 95 ? 9.621 -7.450 -25.238 1.00 96.88 95 ASN A O 1
ATOM 729 N N . SER A 1 96 ? 11.047 -5.776 -25.708 1.00 95.12 96 SER A N 1
ATOM 730 C CA . SER A 1 96 ? 12.084 -6.587 -26.330 1.00 95.12 96 SER A CA 1
ATOM 731 C C . SER A 1 96 ? 13.454 -5.931 -26.171 1.00 95.12 96 SER A C 1
ATOM 733 O O . SER A 1 96 ? 13.534 -4.706 -26.087 1.00 95.12 96 SER A O 1
ATOM 735 N N . GLY A 1 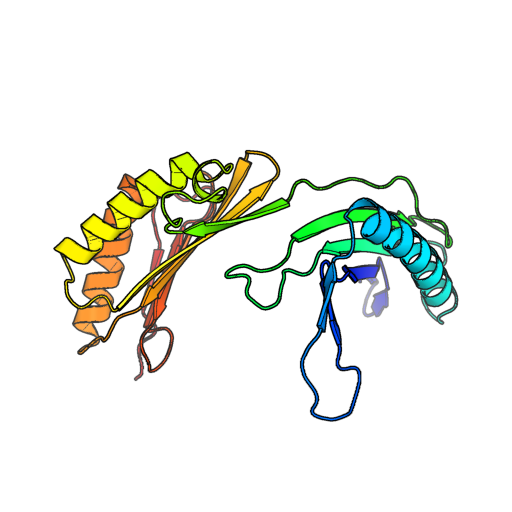97 ? 14.528 -6.720 -26.183 1.00 95.19 97 GLY A N 1
ATOM 736 C CA . GLY A 1 97 ? 15.889 -6.216 -25.982 1.00 95.19 97 GLY A CA 1
ATOM 737 C C . GLY A 1 97 ? 16.097 -5.638 -24.579 1.00 95.19 97 GLY A C 1
ATOM 738 O O . GLY A 1 97 ? 15.319 -5.904 -23.660 1.00 95.19 97 GLY A O 1
ATOM 739 N N . ASP A 1 98 ? 17.166 -4.873 -24.388 1.00 95.00 98 ASP A N 1
ATOM 740 C CA . ASP A 1 98 ? 17.615 -4.383 -23.077 1.00 95.00 98 ASP A CA 1
ATOM 741 C C . ASP A 1 98 ? 17.233 -2.922 -22.776 1.00 95.00 98 ASP A C 1
ATOM 743 O O . ASP A 1 98 ? 17.551 -2.394 -21.711 1.00 95.00 98 ASP A O 1
ATOM 747 N N . THR A 1 99 ? 16.548 -2.257 -23.706 1.00 97.12 99 THR A N 1
ATOM 748 C CA . THR A 1 99 ? 16.216 -0.837 -23.593 1.00 97.12 99 THR A CA 1
ATOM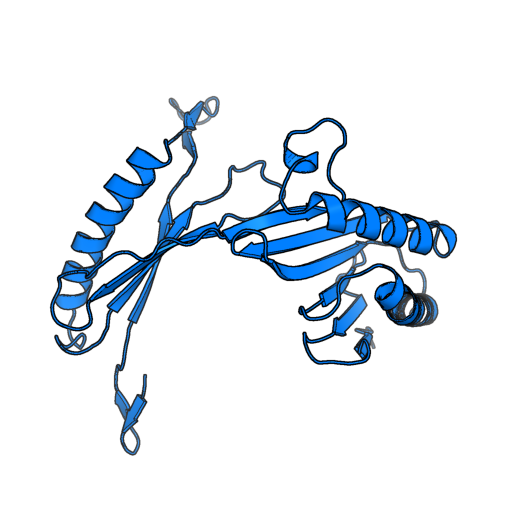 749 C C . THR A 1 99 ? 14.818 -0.655 -23.009 1.00 97.12 99 THR A C 1
ATOM 751 O O . THR A 1 99 ? 13.826 -1.142 -23.554 1.00 97.12 99 THR A O 1
ATOM 754 N N . LEU A 1 100 ? 14.738 0.075 -21.897 1.00 97.88 100 LEU A N 1
ATOM 755 C CA . LEU A 1 100 ? 13.475 0.484 -21.284 1.00 97.88 100 LEU A CA 1
ATOM 756 C C . LEU A 1 100 ? 12.773 1.542 -22.141 1.00 97.88 100 LEU A C 1
ATOM 758 O O . LEU A 1 100 ? 13.402 2.489 -22.614 1.00 97.88 100 LEU A O 1
ATOM 762 N N . GLY A 1 101 ? 11.460 1.389 -22.312 1.00 97.62 101 GLY A N 1
ATOM 763 C CA . GLY A 1 101 ? 10.620 2.369 -22.992 1.00 97.62 101 GLY A CA 1
ATOM 764 C C . GLY A 1 101 ? 10.278 3.585 -22.125 1.00 97.62 101 GLY A C 1
ATOM 765 O O . GLY A 1 101 ? 10.938 3.902 -21.130 1.00 97.62 101 GLY A O 1
ATOM 766 N N . ASN A 1 102 ? 9.189 4.260 -22.497 1.00 97.75 102 ASN A N 1
ATOM 767 C CA . ASN A 1 102 ? 8.681 5.411 -21.757 1.00 97.75 102 ASN A CA 1
ATOM 768 C C . ASN A 1 102 ? 8.299 5.035 -20.321 1.00 97.75 102 ASN A C 1
ATOM 770 O O . ASN A 1 102 ? 7.718 3.980 -20.064 1.00 97.75 102 ASN A O 1
ATOM 774 N N . TRP A 1 103 ? 8.602 5.942 -19.397 1.00 98.12 103 TRP A N 1
ATOM 775 C CA . TRP A 1 103 ? 8.229 5.808 -17.996 1.00 98.12 103 TRP A CA 1
ATOM 776 C C . TRP A 1 103 ? 6.805 6.306 -17.778 1.00 98.12 103 TRP A C 1
ATOM 778 O O . TRP A 1 103 ? 6.439 7.380 -18.252 1.00 98.12 103 TRP A O 1
ATOM 788 N N . THR A 1 104 ? 6.024 5.521 -17.046 1.00 97.88 104 THR A N 1
ATOM 789 C CA . THR A 1 104 ? 4.686 5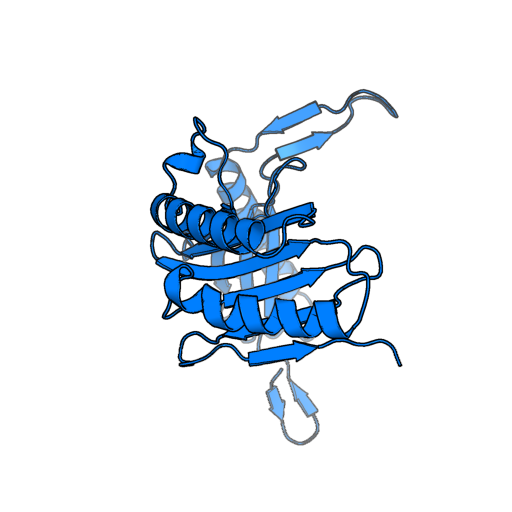.881 -16.583 1.00 97.88 104 THR A CA 1
ATOM 790 C C . THR A 1 104 ? 4.763 6.218 -15.105 1.00 97.88 104 THR A C 1
ATOM 792 O O . THR A 1 104 ? 5.100 5.355 -14.292 1.00 97.88 104 THR A O 1
ATOM 795 N N . ASP A 1 105 ? 4.446 7.460 -14.757 1.00 96.12 105 ASP A N 1
ATOM 796 C CA . ASP A 1 105 ? 4.443 7.913 -13.370 1.00 96.12 105 ASP A CA 1
ATOM 797 C C . ASP A 1 105 ? 3.180 7.459 -12.631 1.00 96.12 105 ASP A C 1
ATOM 799 O O . ASP A 1 105 ? 2.105 7.312 -13.213 1.00 96.12 105 ASP A O 1
ATOM 803 N N . LEU A 1 106 ? 3.336 7.216 -11.331 1.00 94.62 106 LEU A N 1
ATOM 804 C CA . LEU A 1 106 ? 2.277 6.787 -10.426 1.00 94.62 106 LEU A CA 1
ATOM 805 C C . LEU A 1 106 ? 2.155 7.804 -9.290 1.00 94.62 106 LEU A C 1
ATOM 807 O O . LEU A 1 106 ? 3.155 8.145 -8.657 1.00 94.62 106 LEU A O 1
ATOM 811 N N . ASP A 1 107 ? 0.932 8.235 -8.991 1.00 92.00 107 ASP A N 1
ATOM 812 C CA . ASP A 1 107 ? 0.639 9.113 -7.853 1.00 92.00 107 ASP A CA 1
ATOM 813 C C . ASP A 1 107 ? 0.030 8.303 -6.705 1.00 92.00 107 ASP A C 1
ATOM 815 O O . ASP A 1 107 ? -1.093 8.536 -6.261 1.00 92.00 107 ASP A O 1
ATOM 819 N N . ARG A 1 108 ? 0.754 7.266 -6.268 1.00 91.19 108 ARG A N 1
ATOM 820 C CA . ARG A 1 108 ? 0.298 6.410 -5.173 1.00 91.19 108 ARG A CA 1
ATOM 821 C C . ARG A 1 108 ? 0.689 6.987 -3.829 1.00 91.19 108 ARG A C 1
ATOM 823 O O . ARG A 1 108 ? 1.851 7.322 -3.601 1.00 91.19 108 ARG A O 1
ATOM 830 N N . GLN A 1 109 ? -0.283 7.033 -2.932 1.00 88.94 109 GLN A N 1
ATOM 831 C CA . GLN A 1 109 ? -0.108 7.551 -1.583 1.00 88.94 109 GLN A CA 1
ATOM 832 C C . GLN A 1 109 ? -0.771 6.601 -0.593 1.00 88.94 109 GLN A C 1
ATOM 834 O O . GLN A 1 109 ? -1.839 6.053 -0.865 1.00 88.94 109 GLN A O 1
ATOM 839 N N . THR A 1 110 ? -0.145 6.417 0.565 1.00 91.31 110 THR A N 1
ATOM 840 C CA . THR A 1 110 ? -0.746 5.707 1.694 1.00 91.31 110 THR A CA 1
ATOM 841 C C . THR A 1 110 ? -0.888 6.687 2.842 1.00 91.31 110 THR A C 1
ATOM 843 O O . THR A 1 110 ? 0.033 7.437 3.149 1.00 91.31 110 THR A O 1
ATOM 846 N N . VAL A 1 111 ? -2.068 6.706 3.444 1.00 92.00 111 VAL A N 1
ATOM 847 C CA . VAL A 1 111 ? -2.435 7.611 4.527 1.00 92.00 111 VAL A CA 1
ATOM 848 C C . VAL A 1 111 ? -2.785 6.789 5.754 1.00 92.00 111 VAL A C 1
ATOM 850 O O . VAL A 1 111 ? -3.541 5.823 5.654 1.00 92.00 111 VAL A O 1
ATOM 853 N N . VAL A 1 112 ? -2.273 7.198 6.912 1.00 93.75 112 VAL A N 1
ATOM 854 C CA . VAL A 1 112 ? -2.600 6.587 8.205 1.00 93.75 112 VAL A CA 1
ATOM 855 C C . VAL A 1 112 ? -3.767 7.323 8.856 1.00 93.75 112 VAL A C 1
ATOM 857 O O . VAL A 1 112 ? -3.844 8.552 8.810 1.00 93.75 112 VAL A O 1
ATOM 860 N N . LEU A 1 113 ? -4.678 6.554 9.447 1.00 95.06 113 LEU A N 1
ATOM 861 C CA . LEU A 1 113 ? -5.879 7.013 10.134 1.00 95.06 113 LEU A CA 1
ATOM 862 C C . LEU A 1 113 ? -5.893 6.491 11.590 1.00 95.06 113 LEU A C 1
ATOM 864 O O . LEU A 1 113 ? -5.419 5.379 11.830 1.00 95.06 113 LEU A O 1
ATOM 868 N N . PRO A 1 114 ? -6.460 7.235 12.553 1.00 94.12 114 PRO A N 1
ATOM 869 C CA . PRO A 1 114 ? -6.848 8.631 12.401 1.00 94.12 114 PRO A CA 1
ATOM 870 C C . PRO A 1 114 ? -5.606 9.505 12.170 1.00 94.12 114 PRO A C 1
ATOM 872 O O . PRO A 1 114 ? -4.507 9.197 12.626 1.00 94.12 114 PRO A O 1
ATOM 875 N N . MET A 1 115 ? -5.778 10.591 11.427 1.00 91.06 115 MET A N 1
ATOM 876 C CA . MET A 1 115 ? -4.718 11.574 11.229 1.00 91.06 115 MET A CA 1
ATOM 877 C C . MET A 1 115 ? -4.506 12.380 12.507 1.00 91.06 115 MET A C 1
ATOM 879 O O . MET A 1 115 ? -5.465 12.699 13.214 1.00 91.06 115 MET A O 1
ATOM 883 N N . GLN A 1 116 ? -3.254 12.763 12.754 1.00 85.25 116 GLN A N 1
ATOM 884 C CA . GLN A 1 116 ? -2.911 13.699 13.816 1.00 85.25 116 GLN A CA 1
ATOM 885 C C . GLN A 1 116 ? -3.350 15.121 13.438 1.00 85.25 116 GLN A C 1
ATOM 887 O O . GLN A 1 116 ? -2.972 15.635 12.381 1.00 85.25 116 GLN A O 1
ATOM 892 N N . ASP A 1 117 ? -4.115 15.756 14.322 1.00 80.81 117 ASP A N 1
ATOM 893 C CA . ASP A 1 117 ? -4.612 17.120 14.132 1.00 80.81 117 ASP A CA 1
ATOM 894 C C . ASP A 1 117 ? -3.461 18.140 14.118 1.00 80.81 117 ASP A C 1
ATOM 896 O O . ASP A 1 117 ? -2.462 17.988 14.826 1.00 80.81 117 ASP A O 1
ATOM 900 N N . GLY A 1 118 ? -3.586 19.184 13.296 1.00 72.75 118 GLY A N 1
ATOM 901 C CA . GLY A 1 118 ? -2.586 20.243 13.154 1.00 72.75 118 GLY A CA 1
ATOM 902 C C . GLY A 1 118 ? -1.359 19.862 12.319 1.00 72.75 118 GLY A C 1
ATOM 903 O O . GLY A 1 118 ? -0.403 20.637 12.259 1.00 72.75 118 GLY A O 1
ATOM 904 N N . THR A 1 119 ? -1.363 18.698 11.661 1.00 73.50 119 THR A N 1
ATOM 905 C CA . THR A 1 119 ? -0.264 18.239 10.794 1.00 73.50 119 THR A CA 1
ATOM 906 C C . THR A 1 119 ? -0.575 18.451 9.312 1.00 73.50 119 THR A C 1
ATOM 908 O O . THR A 1 119 ? -1.725 18.616 8.905 1.00 73.50 119 THR A O 1
ATOM 911 N N . THR A 1 120 ? 0.448 18.419 8.454 1.00 68.62 120 THR A N 1
ATOM 912 C CA . THR A 1 120 ? 0.261 18.478 6.992 1.00 68.62 120 THR A CA 1
ATOM 913 C C . THR A 1 120 ? -0.598 17.324 6.465 1.00 68.62 120 THR A C 1
ATOM 915 O O . THR A 1 120 ? -1.325 17.507 5.488 1.00 68.62 120 THR A O 1
ATOM 918 N N . SER A 1 121 ? -0.586 16.173 7.146 1.00 69.00 121 SER A N 1
ATOM 919 C CA . SER A 1 121 ? -1.419 15.006 6.837 1.00 69.00 121 SER A CA 1
ATOM 920 C C . SER A 1 121 ? -2.918 15.308 6.903 1.00 69.00 121 SER A C 1
ATOM 922 O O . SER A 1 121 ? -3.674 14.759 6.104 1.00 69.00 121 SER A O 1
ATOM 924 N N . GLU A 1 122 ? -3.350 16.232 7.768 1.00 62.66 122 GLU A N 1
ATOM 925 C CA . GLU A 1 122 ? -4.756 16.648 7.913 1.00 62.66 122 GLU A CA 1
ATOM 926 C C . GLU A 1 122 ? -5.320 17.295 6.633 1.00 62.66 122 GLU A C 1
ATOM 928 O O . GLU A 1 122 ? -6.519 17.223 6.361 1.00 62.66 122 GLU A O 1
ATOM 933 N N . LYS A 1 123 ? -4.443 17.882 5.806 1.00 66.88 123 LYS A N 1
ATOM 934 C CA . LYS A 1 123 ? -4.782 18.507 4.515 1.00 66.88 123 LYS A CA 1
ATOM 935 C C . LYS A 1 123 ? -4.520 17.595 3.312 1.00 66.88 123 LYS A C 1
ATOM 937 O O . LYS A 1 123 ? -4.545 18.062 2.174 1.00 66.88 123 LYS A O 1
ATOM 942 N N . SER A 1 124 ? -4.231 16.316 3.545 1.00 82.75 124 SER A N 1
ATOM 943 C CA . SER A 1 124 ? -3.986 15.345 2.476 1.00 82.75 124 SER A CA 1
ATOM 944 C C . SER A 1 124 ? -5.281 14.897 1.786 1.00 82.75 124 SER A C 1
ATOM 946 O O . SER A 1 124 ? -6.394 15.200 2.224 1.00 82.75 124 SER A O 1
ATOM 948 N N . VAL A 1 125 ? -5.133 14.091 0.729 1.00 87.62 125 VAL A N 1
ATOM 949 C CA . VAL A 1 125 ? -6.238 13.426 0.012 1.00 87.62 125 VAL A CA 1
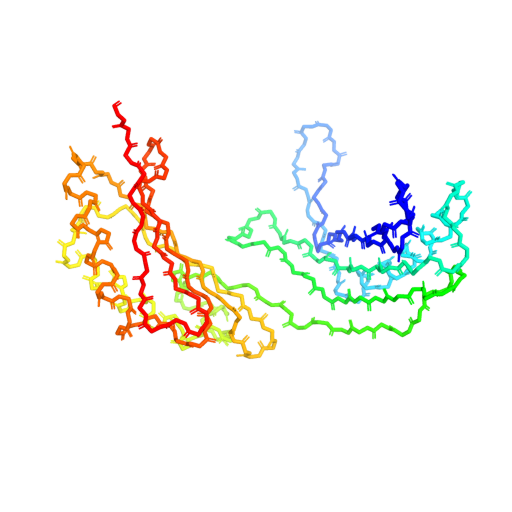ATOM 950 C C . VAL A 1 125 ? -7.164 12.606 0.927 1.00 87.62 125 VAL A C 1
ATOM 952 O O . VAL A 1 125 ? -8.311 12.346 0.569 1.00 87.62 125 VAL A O 1
ATOM 955 N N . GLY A 1 126 ? -6.701 12.233 2.126 1.00 89.94 126 GLY A N 1
ATOM 956 C CA . GLY A 1 126 ? -7.474 11.468 3.102 1.00 89.94 126 GLY A CA 1
ATOM 957 C C . GLY A 1 126 ? -8.334 12.281 4.070 1.00 89.94 126 GLY A C 1
ATOM 958 O O . GLY A 1 126 ? -8.999 11.671 4.900 1.00 89.94 126 GLY A O 1
ATOM 959 N N . SER A 1 127 ? -8.343 13.618 4.000 1.00 89.81 127 SER A N 1
ATOM 960 C CA . SER A 1 127 ? -9.005 14.473 5.005 1.00 89.81 127 SER A CA 1
ATOM 961 C C . SER A 1 127 ? -10.493 14.133 5.208 1.00 89.81 127 SER A C 1
ATOM 963 O O . SER A 1 127 ? -10.947 13.937 6.334 1.00 89.81 127 SER A O 1
ATOM 965 N N . ALA A 1 128 ? -11.243 13.937 4.116 1.00 89.44 128 ALA A N 1
ATOM 966 C CA . ALA A 1 128 ? -12.655 13.551 4.191 1.00 89.44 128 ALA A CA 1
ATOM 967 C C . ALA A 1 128 ? -12.856 12.147 4.792 1.00 89.44 128 ALA A C 1
ATOM 969 O O . ALA A 1 128 ? -13.770 11.931 5.587 1.00 89.44 128 ALA A O 1
ATOM 970 N N . LEU A 1 129 ? -11.984 11.195 4.442 1.00 94.94 129 LEU A N 1
ATOM 971 C CA . LEU A 1 129 ? -12.025 9.845 5.004 1.00 94.94 129 LEU A CA 1
ATOM 972 C C . LEU A 1 129 ? -11.684 9.857 6.499 1.00 94.94 129 LEU A C 1
ATOM 974 O O . LEU A 1 129 ? -12.280 9.103 7.263 1.00 94.94 129 LEU A O 1
ATOM 978 N N . ASN A 1 130 ? -10.773 10.732 6.926 1.00 95.56 130 ASN A N 1
ATOM 979 C CA . ASN A 1 130 ? -10.382 10.880 8.321 1.00 95.56 130 ASN A CA 1
ATOM 980 C C . ASN A 1 130 ? -11.561 11.265 9.220 1.00 95.56 130 ASN A C 1
ATOM 982 O O . ASN A 1 130 ? -11.734 10.657 10.273 1.00 95.56 130 ASN A O 1
ATOM 986 N N . THR A 1 131 ? -12.412 12.208 8.802 1.00 94.00 131 THR A N 1
ATOM 987 C CA . THR A 1 131 ? -13.614 12.566 9.573 1.00 94.00 131 THR A CA 1
ATOM 988 C C . THR A 1 131 ? -14.539 11.365 9.760 1.00 94.00 131 THR A C 1
ATOM 990 O O . THR A 1 131 ? -14.943 11.065 10.884 1.00 94.00 131 THR A O 1
ATOM 993 N N . SER A 1 132 ? -14.844 10.631 8.687 1.00 95.75 132 SER A N 1
ATOM 994 C CA . SER A 1 132 ? -15.706 9.452 8.792 1.00 95.75 132 SER A CA 1
ATOM 995 C C . SER A 1 132 ? -15.064 8.326 9.605 1.00 95.75 132 SER A C 1
ATOM 997 O O . SER A 1 132 ? -15.754 7.646 10.361 1.00 95.75 132 SER A O 1
ATOM 999 N N . PHE A 1 133 ? -13.742 8.162 9.513 1.00 97.38 133 PHE A N 1
ATOM 1000 C CA . PHE A 1 133 ? -12.988 7.190 10.299 1.00 97.38 133 PHE A CA 1
ATOM 1001 C C . PHE A 1 133 ? -12.978 7.524 11.799 1.00 97.38 133 PHE A C 1
ATOM 1003 O O . PHE A 1 133 ? -13.129 6.623 12.625 1.00 97.38 133 PHE A O 1
ATOM 1010 N N . LYS A 1 134 ? -12.855 8.807 12.169 1.00 96.00 134 LYS A N 1
ATOM 1011 C CA . LYS A 1 134 ? -13.000 9.256 13.564 1.00 96.00 134 LYS A CA 1
ATOM 1012 C C . LYS A 1 134 ? -14.404 8.950 14.089 1.00 96.00 134 LYS A C 1
ATOM 1014 O O . LYS A 1 134 ? -14.528 8.279 15.102 1.00 96.00 134 LYS A O 1
ATOM 1019 N N . ASN A 1 135 ? -15.449 9.284 13.329 1.00 96.25 135 ASN A N 1
ATOM 1020 C CA . ASN A 1 135 ? -16.832 8.967 13.707 1.00 96.25 135 ASN A CA 1
ATOM 1021 C C . ASN A 1 135 ? -17.081 7.452 13.857 1.00 96.25 135 ASN A C 1
ATOM 1023 O O . ASN A 1 135 ? -17.792 7.026 14.766 1.00 96.25 135 ASN A O 1
ATOM 1027 N N . PHE A 1 136 ? -16.493 6.632 12.978 1.00 97.31 136 PHE A N 1
ATOM 1028 C CA . PHE A 1 136 ? -16.509 5.172 13.106 1.00 97.31 136 PHE A CA 1
ATOM 1029 C C . PHE A 1 136 ? -15.845 4.724 14.412 1.00 97.31 136 PHE A C 1
ATOM 1031 O O . PHE A 1 136 ? -16.419 3.933 15.156 1.00 97.31 136 PHE A O 1
ATOM 1038 N N . THR A 1 137 ? -14.663 5.267 14.707 1.00 95.56 137 THR A N 1
ATOM 1039 C CA . THR A 1 137 ? -13.901 4.968 15.926 1.00 95.56 137 THR A CA 1
ATOM 1040 C C . THR A 1 137 ? -14.687 5.339 17.182 1.00 95.56 137 THR A C 1
ATOM 1042 O O . THR A 1 137 ? -14.858 4.489 18.055 1.00 95.56 137 THR A O 1
ATOM 1045 N N . ASP A 1 138 ? -15.251 6.547 17.235 1.00 95.06 138 ASP A N 1
ATOM 1046 C CA . ASP A 1 138 ? -16.068 7.028 18.354 1.00 95.06 138 ASP A CA 1
ATOM 1047 C C . ASP A 1 138 ? -17.294 6.130 18.573 1.00 95.06 138 ASP A C 1
ATOM 1049 O O . ASP A 1 138 ? -17.652 5.792 19.704 1.00 95.06 138 ASP A O 1
ATOM 1053 N N . LYS A 1 139 ? -17.929 5.685 17.479 1.00 95.81 139 LYS A N 1
ATOM 1054 C CA . LYS A 1 139 ? -19.082 4.785 17.543 1.00 95.81 139 LYS A CA 1
ATOM 1055 C C . LYS A 1 139 ? -18.714 3.418 18.120 1.00 95.81 139 LYS A C 1
ATOM 1057 O O . LYS A 1 139 ? -19.467 2.898 18.943 1.00 95.81 139 LYS A O 1
ATOM 1062 N N . LEU A 1 140 ? -17.576 2.852 17.716 1.00 94.75 140 LEU A N 1
ATOM 1063 C CA . LEU A 1 140 ? -17.096 1.581 18.259 1.00 94.75 140 LEU A CA 1
ATOM 1064 C C . LEU A 1 140 ? -16.688 1.708 19.731 1.00 94.75 140 LEU A C 1
ATOM 1066 O O . LEU A 1 140 ? -17.076 0.858 20.528 1.00 94.75 140 LEU A O 1
ATOM 1070 N N . GLN A 1 141 ? -15.981 2.776 20.107 1.00 91.69 141 GLN A N 1
ATOM 1071 C CA . GLN A 1 141 ? -15.581 3.045 21.495 1.00 91.69 141 GLN A CA 1
ATOM 1072 C C . GLN A 1 141 ? -16.778 3.249 22.427 1.00 91.69 141 GLN A C 1
ATOM 1074 O O . GLN A 1 141 ? -16.747 2.806 23.573 1.00 91.69 141 GLN A O 1
ATOM 1079 N N . GLY A 1 142 ? -17.861 3.855 21.933 1.00 90.38 142 GLY A N 1
ATOM 1080 C CA . GLY A 1 142 ? -19.103 3.991 22.692 1.00 90.38 142 GLY A CA 1
ATOM 1081 C C . GLY A 1 142 ? -19.805 2.661 22.996 1.00 90.38 142 GLY A C 1
ATOM 1082 O O . GLY A 1 142 ? -20.544 2.587 23.976 1.00 90.38 142 GLY A O 1
ATOM 1083 N N . PHE A 1 143 ? -19.593 1.619 22.183 1.00 87.94 143 PHE A N 1
ATOM 1084 C CA . PHE A 1 143 ? -20.134 0.277 22.432 1.00 87.94 143 PHE A CA 1
ATOM 1085 C C . PHE A 1 143 ? -19.147 -0.590 23.228 1.00 87.94 143 PHE A C 1
ATOM 1087 O O . PHE A 1 143 ? -19.542 -1.237 24.195 1.00 87.94 143 PHE A O 1
ATOM 1094 N N . PHE A 1 144 ? -17.871 -0.604 22.831 1.00 85.81 144 PHE A N 1
ATOM 1095 C CA . PHE A 1 144 ? -16.792 -1.348 23.481 1.00 85.81 144 PHE A CA 1
ATOM 1096 C C . PHE A 1 144 ? -15.760 -0.371 24.069 1.00 85.81 144 PHE A C 1
ATOM 1098 O O . PHE A 1 144 ? -14.815 0.015 23.381 1.00 85.81 144 PHE A O 1
ATOM 1105 N N . PRO A 1 145 ? -15.885 0.018 25.350 1.00 79.44 145 PRO A N 1
ATOM 1106 C CA . PRO A 1 145 ? -14.963 0.975 25.966 1.00 79.44 145 PRO A CA 1
ATOM 1107 C C . PRO A 1 145 ? -13.545 0.415 26.181 1.00 79.44 145 PRO A C 1
ATOM 1109 O O . PRO A 1 145 ? -12.600 1.186 26.311 1.00 79.44 145 PRO A O 1
ATOM 1112 N N . ASN A 1 146 ? -13.367 -0.912 26.169 1.00 79.50 146 ASN A N 1
ATOM 1113 C CA . ASN A 1 146 ? -12.072 -1.581 26.378 1.00 79.50 146 ASN A CA 1
ATOM 1114 C C . ASN A 1 146 ? -11.243 -1.735 25.082 1.00 79.50 146 ASN A C 1
ATOM 1116 O O . ASN A 1 146 ? -10.413 -2.640 24.946 1.00 79.50 146 ASN A O 1
ATOM 1120 N N . LEU A 1 147 ? -11.473 -0.875 24.090 1.00 83.50 147 LEU A N 1
ATOM 1121 C CA . LEU A 1 147 ? -10.676 -0.847 22.867 1.00 83.50 147 LEU A CA 1
ATOM 1122 C C . LEU A 1 147 ? -9.288 -0.272 23.149 1.00 83.50 147 LEU A C 1
ATOM 1124 O O . LEU A 1 147 ? -9.156 0.820 23.693 1.00 83.50 147 LEU A O 1
ATOM 1128 N N . SER A 1 148 ? -8.245 -1.003 22.755 1.00 85.06 148 SER A N 1
ATOM 1129 C CA . SER A 1 148 ? -6.860 -0.547 22.906 1.00 85.06 148 SER A CA 1
ATOM 1130 C C . SER A 1 148 ? -6.482 0.442 21.805 1.00 85.06 148 SER A C 1
ATOM 1132 O O . SER A 1 148 ? -5.878 1.472 22.088 1.00 85.06 148 SER A O 1
ATOM 1134 N N . SER A 1 149 ? -6.841 0.152 20.552 1.00 92.00 149 SER A N 1
ATOM 1135 C CA . SER A 1 149 ? -6.640 1.073 19.430 1.00 92.00 149 SER A CA 1
ATOM 1136 C C . SER A 1 149 ? -7.542 0.735 18.242 1.00 92.00 149 SER A C 1
ATOM 1138 O O . SER A 1 149 ? -7.964 -0.407 18.057 1.00 92.00 149 SER A O 1
ATOM 1140 N N . ILE A 1 150 ? -7.832 1.744 17.422 1.00 95.62 150 ILE A N 1
ATOM 1141 C CA . ILE A 1 150 ? -8.404 1.578 16.085 1.00 95.62 150 ILE A CA 1
ATOM 1142 C C . ILE A 1 150 ? -7.548 2.415 15.141 1.00 95.62 150 ILE A C 1
ATOM 1144 O O . ILE A 1 150 ? -7.477 3.635 15.281 1.00 95.62 150 ILE A O 1
ATOM 1148 N N . THR A 1 151 ? -6.877 1.761 14.200 1.00 96.38 151 THR A N 1
ATOM 1149 C CA . THR A 1 151 ? -6.005 2.415 13.219 1.00 96.38 151 THR A CA 1
ATOM 1150 C C . THR A 1 151 ? -6.383 1.998 11.810 1.00 96.38 151 THR A C 1
ATOM 1152 O O . THR A 1 151 ? -6.980 0.944 11.592 1.00 96.38 151 THR A O 1
ATOM 1155 N N . GLY A 1 152 ? -6.075 2.847 10.837 1.00 96.44 152 GLY A N 1
ATOM 1156 C CA . GLY A 1 152 ? -6.368 2.599 9.437 1.00 96.44 152 GLY A CA 1
ATOM 1157 C C . GLY A 1 152 ? -5.202 2.955 8.530 1.00 96.44 152 GLY A C 1
ATOM 1158 O O . GLY A 1 152 ? -4.410 3.841 8.832 1.00 96.44 152 GLY A O 1
ATOM 1159 N N . GLN A 1 153 ? -5.114 2.270 7.397 1.00 95.62 153 GLN A N 1
ATOM 1160 C CA . GLN A 1 153 ? -4.253 2.622 6.278 1.00 95.62 153 GLN A CA 1
ATOM 1161 C C . GLN A 1 153 ? -5.103 2.678 5.012 1.00 95.62 153 GLN A C 1
ATOM 1163 O O . GLN A 1 153 ? -5.691 1.677 4.595 1.00 95.62 153 GLN A O 1
ATOM 1168 N N . ALA A 1 154 ? -5.181 3.861 4.417 1.00 95.56 154 ALA A N 1
ATOM 1169 C CA . ALA A 1 154 ? -5.927 4.125 3.200 1.00 95.56 154 ALA A CA 1
ATOM 1170 C C . ALA A 1 154 ? -4.957 4.325 2.035 1.00 95.56 154 ALA A C 1
ATOM 1172 O O . ALA A 1 154 ? -4.049 5.150 2.119 1.00 95.56 154 ALA A O 1
ATOM 1173 N N . SER A 1 155 ? -5.151 3.578 0.949 1.00 94.31 155 SER A N 1
ATOM 1174 C CA . SER A 1 155 ? -4.333 3.703 -0.260 1.00 94.31 155 SER A CA 1
ATOM 1175 C C . SER A 1 155 ? -5.058 4.538 -1.308 1.00 94.31 155 SER A C 1
ATOM 1177 O O . SER A 1 155 ? -6.243 4.322 -1.562 1.00 94.31 155 SER A O 1
ATOM 1179 N N . TYR A 1 156 ? -4.341 5.464 -1.932 1.00 94.44 156 TYR A N 1
ATOM 1180 C CA . TYR A 1 156 ? -4.829 6.385 -2.949 1.00 94.44 156 TYR A CA 1
ATOM 1181 C C . TYR A 1 156 ? -4.012 6.274 -4.235 1.00 94.44 156 TYR A C 1
ATOM 1183 O O . TYR A 1 156 ? -2.828 5.939 -4.209 1.00 94.44 156 TYR A O 1
ATOM 1191 N N . ASP A 1 157 ? -4.661 6.590 -5.352 1.00 92.94 157 ASP A N 1
ATOM 1192 C CA . ASP A 1 157 ? -4.042 6.846 -6.654 1.00 92.94 157 ASP A CA 1
ATOM 1193 C C . ASP A 1 157 ? -4.550 8.203 -7.159 1.00 92.94 157 ASP A C 1
ATOM 1195 O O . ASP A 1 157 ? -5.733 8.358 -7.506 1.00 92.94 157 ASP A O 1
ATOM 1199 N N . GLY A 1 158 ? -3.688 9.212 -7.080 1.00 91.62 158 GLY A N 1
ATOM 1200 C CA . GLY A 1 158 ? -4.088 10.611 -7.080 1.00 91.62 158 GLY A CA 1
ATOM 1201 C C . GLY A 1 158 ? -5.040 10.896 -5.920 1.00 91.62 158 GLY A C 1
ATOM 1202 O O . GLY A 1 158 ? -4.761 10.586 -4.764 1.00 91.62 158 GLY A O 1
ATOM 1203 N N . SER A 1 159 ? -6.212 11.446 -6.228 1.00 91.81 159 SER A N 1
ATOM 1204 C CA . SER A 1 159 ? -7.282 11.682 -5.250 1.00 91.81 159 SER A CA 1
ATOM 1205 C C . SER A 1 159 ? -8.242 10.499 -5.076 1.00 91.81 159 SER A C 1
ATOM 1207 O O . SER A 1 159 ? -9.143 10.558 -4.239 1.00 91.81 159 SER A O 1
ATOM 1209 N N . ASN A 1 160 ? -8.080 9.419 -5.847 1.00 94.00 160 ASN A N 1
ATOM 1210 C CA . ASN A 1 160 ? -9.005 8.291 -5.817 1.00 94.00 160 ASN A CA 1
ATOM 1211 C C . ASN A 1 160 ? -8.596 7.286 -4.745 1.00 94.00 1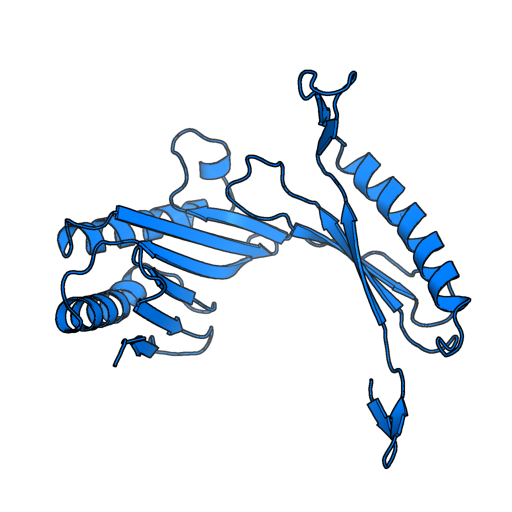60 ASN A C 1
ATOM 1213 O O . ASN A 1 160 ? -7.543 6.657 -4.855 1.00 94.00 160 ASN A O 1
ATOM 1217 N N . LEU A 1 161 ? -9.463 7.072 -3.757 1.00 95.69 161 LEU A N 1
ATOM 1218 C CA . LEU A 1 161 ? -9.303 5.992 -2.791 1.00 95.69 161 LEU A CA 1
ATOM 1219 C C . LEU A 1 161 ? -9.346 4.633 -3.512 1.00 95.69 161 LEU A C 1
ATOM 1221 O O . LEU A 1 161 ? -10.205 4.393 -4.360 1.00 95.69 161 LEU A O 1
ATOM 1225 N N . LYS A 1 162 ? -8.415 3.742 -3.174 1.00 96.12 162 LYS A N 1
ATOM 1226 C CA . LYS A 1 162 ? -8.289 2.392 -3.746 1.00 96.12 162 LYS A CA 1
ATOM 1227 C C . LYS A 1 162 ? -8.578 1.282 -2.752 1.00 96.12 162 LYS A C 1
ATOM 1229 O O . LYS A 1 162 ? -8.894 0.176 -3.175 1.00 96.12 162 LYS A O 1
ATOM 1234 N N . GLY A 1 163 ? -8.498 1.564 -1.459 1.00 97.00 163 GLY A N 1
ATOM 1235 C CA . GLY A 1 163 ? -8.845 0.608 -0.420 1.00 97.00 163 GLY A CA 1
ATOM 1236 C C . GLY A 1 163 ? -8.538 1.139 0.967 1.00 97.00 163 GLY A C 1
ATOM 1237 O O . GLY A 1 163 ? -7.776 2.097 1.123 1.00 97.00 163 GLY A O 1
ATOM 1238 N N . LEU A 1 164 ? -9.145 0.502 1.960 1.00 98.00 164 LEU A N 1
ATOM 1239 C CA . LEU A 1 164 ? -8.964 0.823 3.367 1.00 98.00 164 LEU A CA 1
ATOM 1240 C C . LEU A 1 164 ? -8.721 -0.458 4.161 1.00 98.00 164 LEU A C 1
ATOM 1242 O O . LEU A 1 164 ? -9.573 -1.344 4.196 1.00 98.00 164 LEU A O 1
ATOM 1246 N N . ASN A 1 165 ? -7.586 -0.506 4.846 1.00 97.88 165 ASN A N 1
ATOM 1247 C CA . ASN A 1 165 ? -7.313 -1.512 5.859 1.00 97.88 165 ASN A CA 1
ATOM 1248 C C . ASN A 1 165 ? -7.496 -0.879 7.231 1.00 97.88 165 ASN A C 1
ATOM 1250 O O . ASN A 1 165 ? -6.965 0.197 7.478 1.00 97.88 165 ASN A O 1
ATOM 1254 N N . VAL A 1 166 ? -8.220 -1.545 8.117 1.00 98.19 166 VAL A N 1
ATOM 1255 C CA . VAL A 1 166 ? -8.455 -1.128 9.497 1.00 98.19 166 VAL A CA 1
ATOM 1256 C C . VAL A 1 166 ? -7.951 -2.230 10.417 1.00 98.19 166 VAL A C 1
ATOM 1258 O O . VAL A 1 166 ? -8.223 -3.407 10.186 1.00 98.19 166 VAL A O 1
ATOM 1261 N N . THR A 1 167 ? -7.234 -1.860 11.467 1.00 97.38 167 THR A N 1
ATOM 1262 C CA . THR A 1 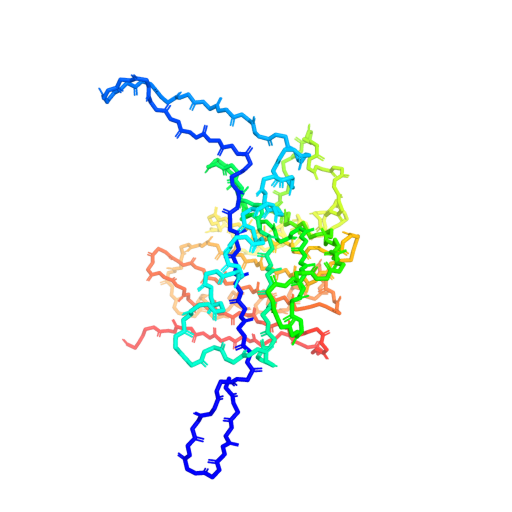167 ? -6.893 -2.754 12.569 1.00 97.38 167 THR A CA 1
ATOM 1263 C C . THR A 1 167 ? -7.597 -2.244 13.821 1.00 97.38 167 THR A C 1
ATOM 1265 O O . THR A 1 167 ? -7.433 -1.092 14.217 1.00 97.38 167 THR A O 1
ATOM 1268 N N . VAL A 1 168 ? -8.406 -3.109 14.425 1.00 95.88 168 VAL A N 1
ATOM 1269 C CA . VAL A 1 168 ? -9.077 -2.899 15.707 1.00 95.88 168 VAL A CA 1
ATOM 1270 C C . VAL A 1 168 ? -8.375 -3.785 16.726 1.00 95.88 168 VAL A C 1
ATOM 1272 O O . VAL A 1 168 ? -8.485 -5.008 16.657 1.00 95.88 168 VAL A O 1
ATOM 1275 N N . SER A 1 169 ? -7.646 -3.186 17.660 1.00 93.19 169 SER A N 1
ATOM 1276 C CA . SER A 1 169 ? -6.929 -3.913 18.706 1.00 93.19 169 SER A CA 1
ATOM 1277 C C . SER A 1 169 ? -7.664 -3.793 20.035 1.00 93.19 169 SER A C 1
ATOM 1279 O O . SER A 1 169 ? -8.006 -2.692 20.476 1.00 93.19 169 SER A O 1
ATOM 1281 N N . THR A 1 170 ? -7.902 -4.918 20.700 1.00 86.31 170 THR A N 1
ATOM 1282 C CA . THR A 1 170 ? -8.577 -4.949 22.004 1.00 86.31 170 THR A CA 1
ATOM 1283 C C . THR A 1 170 ? -8.192 -6.189 22.808 1.00 86.31 170 THR A C 1
ATOM 1285 O O . THR A 1 170 ? -7.610 -7.142 22.288 1.00 86.31 170 THR A O 1
ATOM 1288 N N . GLN A 1 171 ? -8.491 -6.157 24.104 1.00 82.31 171 GLN A N 1
ATOM 1289 C CA . GLN A 1 171 ? -8.362 -7.301 24.993 1.00 82.31 171 GLN A CA 1
ATOM 1290 C C . GLN A 1 171 ? -9.720 -7.991 25.073 1.00 82.31 171 GLN A C 1
ATOM 1292 O O . GLN A 1 171 ? -10.630 -7.494 25.728 1.00 82.31 171 GLN A O 1
ATOM 1297 N N . PHE A 1 172 ? -9.857 -9.122 24.386 1.00 76.12 172 PHE A N 1
ATOM 1298 C CA . PHE A 1 172 ? -11.064 -9.939 24.469 1.00 76.12 172 PHE A CA 1
ATOM 1299 C C . PHE A 1 172 ? -10.996 -10.898 25.649 1.00 76.12 172 PHE A C 1
ATOM 1301 O O . PHE A 1 172 ? -9.950 -11.501 25.901 1.00 76.12 172 PHE A O 1
ATOM 1308 N N . TYR A 1 173 ? -12.131 -11.099 26.317 1.00 73.88 173 TYR A N 1
ATOM 1309 C CA . TYR A 1 173 ? -12.238 -12.023 27.444 1.00 73.88 173 TYR A CA 1
ATOM 1310 C C . TYR A 1 173 ? -12.992 -13.313 27.091 1.00 73.88 173 TYR A C 1
ATOM 1312 O O . TYR A 1 173 ? -12.933 -14.279 27.850 1.00 73.88 173 TYR A O 1
ATOM 1320 N N . SER A 1 174 ? -13.690 -13.366 25.947 1.00 85.69 174 SER A N 1
ATOM 1321 C CA . SER A 1 174 ? -14.392 -14.574 25.487 1.00 85.69 174 SER A CA 1
ATOM 1322 C C . SER A 1 174 ? -14.616 -14.627 23.969 1.00 85.69 174 SER A C 1
ATOM 1324 O O . SER A 1 174 ? -14.654 -13.599 23.294 1.00 85.69 174 SER A O 1
ATOM 1326 N N . ALA A 1 175 ? -14.846 -15.832 23.433 1.00 87.00 175 ALA A N 1
ATOM 1327 C CA . ALA A 1 175 ? -15.203 -16.035 22.024 1.00 87.00 175 ALA A CA 1
ATOM 1328 C C . ALA A 1 175 ? -16.534 -15.361 21.638 1.00 87.00 175 ALA A C 1
ATOM 1330 O O . ALA A 1 175 ? -16.647 -14.781 20.562 1.00 87.00 175 ALA A O 1
ATOM 1331 N N . THR A 1 176 ? -17.526 -15.377 22.533 1.00 89.50 176 THR A N 1
ATOM 1332 C CA . THR A 1 176 ? -18.825 -14.722 22.306 1.00 89.50 176 THR A CA 1
ATOM 1333 C C . THR A 1 176 ? -18.688 -13.202 22.204 1.00 89.50 176 THR A C 1
ATOM 1335 O O . THR A 1 176 ? -19.386 -12.574 21.410 1.00 89.50 176 THR A O 1
ATOM 1338 N N . GLU A 1 177 ? -17.773 -12.603 22.970 1.00 88.88 177 GLU A N 1
ATOM 1339 C CA . GLU A 1 177 ? -17.461 -11.174 22.880 1.00 88.88 177 GLU A CA 1
ATOM 1340 C C . GLU A 1 177 ? -16.819 -10.824 21.532 1.00 88.88 177 GLU A C 1
ATOM 1342 O O . GLU A 1 177 ? -17.242 -9.862 20.890 1.00 88.88 177 GLU A O 1
ATOM 1347 N N . ILE A 1 178 ? -15.867 -11.645 21.066 1.00 90.38 178 ILE A N 1
ATOM 1348 C CA . ILE A 1 178 ? -15.241 -11.501 19.741 1.00 90.38 178 ILE A CA 1
ATOM 1349 C C . ILE A 1 178 ? -16.309 -11.533 18.645 1.00 90.38 178 ILE A C 1
ATOM 1351 O O . ILE A 1 178 ? -16.362 -10.630 17.812 1.00 90.38 178 ILE A O 1
ATOM 1355 N N . GLU A 1 179 ? -17.175 -12.547 18.652 1.00 92.56 179 GLU A N 1
ATOM 1356 C CA . GLU A 1 179 ? -18.225 -12.709 17.644 1.00 92.56 179 GLU A CA 1
ATOM 1357 C C . GLU A 1 179 ? -19.227 -11.548 17.663 1.00 92.56 179 GLU A C 1
ATOM 1359 O O . GLU A 1 179 ? -19.539 -10.969 16.619 1.00 92.56 179 GLU A O 1
ATOM 1364 N N . SER A 1 180 ? -19.690 -11.160 18.853 1.00 92.62 180 SER A N 1
ATOM 1365 C CA . SER A 1 180 ? -20.634 -10.050 19.016 1.00 92.62 180 SER A CA 1
ATOM 1366 C C . SER A 1 180 ? -20.035 -8.737 18.515 1.00 92.62 180 SER A C 1
ATOM 1368 O O . SER A 1 180 ? -20.700 -7.988 17.798 1.00 92.62 180 SER A O 1
ATOM 1370 N N . PHE A 1 181 ? -18.766 -8.468 18.837 1.00 93.50 181 PHE A N 1
ATOM 1371 C CA . PHE A 1 181 ? -18.112 -7.250 18.382 1.00 93.50 181 PHE A CA 1
ATOM 1372 C C . PHE A 1 181 ? -17.849 -7.255 16.878 1.00 93.50 181 PHE A C 1
ATOM 1374 O O . PHE A 1 181 ? -18.065 -6.242 16.213 1.00 93.50 181 PHE A O 1
ATOM 1381 N N . ALA A 1 182 ? -17.435 -8.391 16.318 1.00 95.38 182 ALA A N 1
ATOM 1382 C CA . ALA A 1 182 ? -17.179 -8.503 14.889 1.00 95.38 182 ALA A CA 1
ATOM 1383 C C . ALA A 1 182 ? -18.443 -8.230 14.063 1.00 95.38 182 ALA A C 1
ATOM 1385 O O . ALA A 1 182 ? -18.406 -7.474 13.089 1.00 95.38 182 ALA A O 1
ATOM 1386 N N . ASN A 1 183 ? -19.580 -8.781 14.494 1.00 95.62 183 ASN A N 1
ATOM 1387 C CA . ASN A 1 183 ? -20.876 -8.503 13.880 1.00 95.62 183 ASN A CA 1
ATOM 1388 C C . ASN A 1 183 ? -21.281 -7.032 14.049 1.00 95.62 183 ASN A C 1
ATOM 1390 O O . ASN A 1 183 ? -21.684 -6.396 13.076 1.00 95.62 183 ASN A O 1
ATOM 1394 N N . TYR A 1 184 ? -21.082 -6.448 15.235 1.00 96.06 184 TYR A N 1
ATOM 1395 C CA . TYR A 1 184 ? -21.355 -5.028 15.465 1.00 96.06 184 TYR A CA 1
ATOM 1396 C C . TYR A 1 184 ? -20.531 -4.105 14.553 1.00 96.06 184 TYR A C 1
ATOM 1398 O O . TYR A 1 184 ? -21.050 -3.126 14.007 1.00 96.06 184 TYR A O 1
ATOM 1406 N N . ILE A 1 185 ? -19.252 -4.425 14.336 1.00 96.69 185 ILE A N 1
ATOM 1407 C CA . ILE A 1 185 ? -18.398 -3.710 13.385 1.00 96.69 185 ILE A CA 1
ATOM 1408 C C . ILE A 1 185 ? -18.966 -3.824 11.967 1.00 96.69 185 ILE A C 1
ATOM 1410 O O . ILE A 1 185 ? -19.063 -2.809 11.277 1.00 96.69 185 ILE A O 1
ATOM 1414 N N . ALA A 1 186 ? -19.365 -5.022 11.532 1.00 97.25 186 ALA A N 1
ATOM 1415 C CA . ALA A 1 186 ? -19.927 -5.247 10.200 1.00 97.25 186 ALA A CA 1
ATOM 1416 C C . ALA A 1 186 ? -21.253 -4.495 9.963 1.00 97.25 186 ALA A C 1
ATOM 1418 O O . ALA A 1 186 ? -21.516 -4.062 8.839 1.00 97.25 186 ALA A O 1
ATOM 1419 N N . GLU A 1 187 ? -22.060 -4.298 11.008 1.00 96.25 187 GLU A N 1
ATOM 1420 C CA . GLU A 1 187 ? -23.290 -3.492 10.974 1.00 96.25 187 GLU A CA 1
ATOM 1421 C C . GLU A 1 187 ? -23.014 -1.982 10.994 1.00 96.25 187 GLU A C 1
ATOM 1423 O O . GLU A 1 187 ? -23.721 -1.201 10.355 1.00 96.25 187 GLU A O 1
ATOM 1428 N N . THR A 1 188 ? -21.967 -1.563 11.705 1.00 96.38 188 THR A N 1
ATOM 1429 C CA . THR A 1 188 ? -21.621 -0.148 11.891 1.00 96.38 188 THR A CA 1
ATOM 1430 C C . THR A 1 188 ? -20.842 0.410 10.701 1.00 96.38 188 THR A C 1
ATOM 1432 O O . THR A 1 188 ? -21.119 1.519 10.239 1.00 96.38 188 THR A O 1
ATOM 1435 N N . ALA A 1 189 ? -19.891 -0.360 10.164 1.00 96.94 189 ALA A N 1
ATOM 1436 C CA . ALA A 1 189 ? -18.977 0.058 9.104 1.00 96.94 189 ALA A CA 1
ATOM 1437 C C . ALA A 1 189 ? -19.670 0.679 7.873 1.00 96.94 189 ALA A C 1
ATOM 1439 O O . ALA A 1 189 ? -19.193 1.718 7.424 1.00 96.94 189 ALA A O 1
ATOM 1440 N N . PRO A 1 190 ? -20.794 0.158 7.335 1.00 95.50 190 PRO A N 1
ATOM 1441 C CA . PRO A 1 190 ? -21.471 0.754 6.178 1.00 95.50 190 PRO A CA 1
ATOM 1442 C C . PRO A 1 190 ? -21.902 2.217 6.349 1.00 95.50 190 PRO A C 1
ATOM 1444 O O . PRO A 1 190 ? -22.040 2.919 5.349 1.00 95.50 190 PRO A O 1
ATOM 1447 N N . SER A 1 191 ? -22.122 2.671 7.588 1.00 95.56 191 SER A N 1
ATOM 1448 C CA . SER A 1 191 ? -22.567 4.040 7.886 1.00 95.56 191 SER A CA 1
ATOM 1449 C C . SER A 1 191 ? -21.430 5.066 7.881 1.00 95.56 191 SER A C 1
ATOM 1451 O O . SER A 1 191 ? -21.694 6.263 7.804 1.00 95.56 191 SER A O 1
ATOM 1453 N N . TYR A 1 192 ? -20.175 4.615 7.975 1.00 96.38 192 TYR A N 1
ATOM 1454 C CA . TYR A 1 192 ? -19.019 5.496 8.180 1.00 96.38 192 TYR A CA 1
ATOM 1455 C C . TYR A 1 192 ? -17.853 5.206 7.229 1.00 96.38 192 TYR A C 1
ATOM 1457 O O . TYR A 1 192 ? -17.129 6.115 6.833 1.00 96.38 192 TYR A O 1
ATOM 1465 N N . LEU A 1 193 ? -17.640 3.948 6.855 1.00 96.56 193 LEU A N 1
ATOM 1466 C CA . LEU A 1 193 ? -16.538 3.538 5.994 1.00 96.56 193 LEU A CA 1
ATOM 1467 C C . LEU A 1 193 ? -16.920 3.643 4.507 1.00 96.56 193 LEU A C 1
ATOM 1469 O O . LEU A 1 193 ? -18.097 3.556 4.149 1.00 96.56 193 LEU A O 1
ATOM 1473 N N . PRO A 1 194 ? -15.929 3.850 3.623 1.00 94.75 194 PRO A N 1
ATOM 1474 C CA . PRO A 1 194 ? -16.164 4.104 2.209 1.00 94.75 194 PRO A CA 1
ATOM 1475 C C . PRO A 1 194 ? -16.811 2.911 1.492 1.00 94.75 194 PRO A C 1
ATOM 1477 O O . PRO A 1 194 ? -16.606 1.748 1.838 1.00 94.75 194 PRO A O 1
ATOM 1480 N N . ASN A 1 195 ? -17.568 3.224 0.441 1.00 92.69 195 ASN A N 1
ATOM 1481 C CA . ASN A 1 195 ? -18.162 2.262 -0.487 1.00 92.69 195 ASN A CA 1
ATOM 1482 C C . ASN A 1 195 ? -17.451 2.325 -1.849 1.00 92.69 195 ASN A C 1
ATOM 1484 O O . ASN A 1 195 ? -16.780 3.309 -2.153 1.00 92.69 195 ASN A O 1
ATOM 1488 N N . GLY A 1 196 ? -17.606 1.288 -2.679 1.00 94.19 196 GLY A N 1
ATOM 1489 C CA . GLY A 1 196 ? -17.001 1.237 -4.019 1.00 94.19 196 GLY A CA 1
ATOM 1490 C C . GLY A 1 196 ? -15.503 0.911 -4.036 1.00 94.19 196 GLY A C 1
ATOM 1491 O O . GLY A 1 196 ? -14.889 0.902 -5.099 1.00 94.19 196 GLY A O 1
ATOM 1492 N N . VAL A 1 197 ? -14.911 0.628 -2.873 1.00 97.06 197 VAL A N 1
ATOM 1493 C CA . VAL A 1 197 ? -13.516 0.200 -2.700 1.00 97.06 197 VAL A CA 1
ATOM 1494 C C . VAL A 1 197 ? -13.463 -0.984 -1.735 1.00 97.06 197 VAL A C 1
ATOM 1496 O O . VAL A 1 197 ? -14.359 -1.114 -0.898 1.00 97.06 197 VAL A O 1
ATOM 1499 N N . PRO A 1 198 ? -12.448 -1.858 -1.826 1.00 98.06 198 PRO A N 1
ATOM 1500 C CA . PRO A 1 198 ? -12.253 -2.901 -0.833 1.00 98.06 198 PRO A CA 1
ATOM 1501 C C . PRO A 1 198 ? -11.981 -2.300 0.553 1.00 98.06 198 PRO A C 1
ATOM 1503 O O . PRO A 1 198 ? -11.139 -1.410 0.705 1.00 98.06 198 PRO A O 1
ATOM 1506 N N . VAL A 1 199 ? -12.669 -2.831 1.560 1.00 98.44 199 VAL A N 1
ATOM 1507 C CA . VAL A 1 199 ? -12.442 -2.525 2.975 1.00 98.44 199 VAL A CA 1
ATOM 1508 C C . VAL A 1 199 ? -12.150 -3.823 3.716 1.00 98.44 199 VAL A C 1
ATOM 1510 O O . VAL A 1 199 ? -12.895 -4.798 3.598 1.00 98.44 199 VAL A O 1
ATOM 1513 N N . GLN A 1 200 ? -11.062 -3.832 4.478 1.00 98.31 200 GLN A N 1
ATOM 1514 C CA . GLN A 1 200 ? -10.643 -4.957 5.306 1.00 98.31 200 GLN A CA 1
ATOM 1515 C C . GLN A 1 200 ? -10.487 -4.475 6.740 1.00 98.31 200 GLN A C 1
ATOM 1517 O O . GLN A 1 200 ? -9.810 -3.483 6.985 1.00 98.31 200 GLN A O 1
ATOM 1522 N N . ILE A 1 201 ? -11.096 -5.173 7.690 1.00 98.38 201 ILE A N 1
ATOM 1523 C CA . ILE A 1 201 ? -11.004 -4.867 9.114 1.00 98.38 201 ILE A CA 1
ATOM 1524 C C . ILE A 1 201 ? -10.491 -6.115 9.821 1.00 98.38 201 ILE A C 1
ATOM 1526 O O . ILE A 1 201 ? -11.110 -7.179 9.770 1.00 98.38 201 ILE A O 1
ATOM 1530 N N . ARG A 1 202 ? -9.337 -5.989 10.468 1.00 97.31 202 ARG A N 1
ATOM 1531 C CA . ARG A 1 202 ? -8.735 -7.031 11.300 1.00 97.31 202 ARG A CA 1
ATOM 1532 C C . ARG A 1 202 ? -9.014 -6.716 12.752 1.00 97.31 202 ARG A C 1
ATOM 1534 O O . ARG A 1 202 ? -8.732 -5.608 13.200 1.00 97.31 202 ARG A O 1
ATOM 1541 N N . MET A 1 203 ? -9.539 -7.690 13.477 1.00 94.81 203 MET A N 1
ATOM 1542 C CA . MET A 1 203 ? -9.652 -7.618 14.926 1.00 94.81 203 MET A CA 1
ATOM 1543 C C . MET A 1 203 ? -8.501 -8.398 15.536 1.00 94.81 203 MET A C 1
ATOM 1545 O O . MET A 1 203 ? -8.358 -9.596 15.289 1.00 94.81 203 MET A O 1
ATOM 1549 N N . GLU A 1 204 ? -7.677 -7.716 16.315 1.00 93.62 204 GLU A N 1
ATOM 1550 C CA . GLU A 1 204 ? -6.442 -8.253 16.870 1.00 93.62 204 GLU A CA 1
ATOM 1551 C C . GLU A 1 204 ? -6.473 -8.217 18.399 1.00 93.62 204 GLU A C 1
ATOM 1553 O O . GLU A 1 204 ? -6.874 -7.230 19.016 1.00 93.62 204 GLU A O 1
ATOM 1558 N N . ALA A 1 205 ? -6.018 -9.314 18.998 1.00 89.31 205 ALA A N 1
ATOM 1559 C CA . ALA A 1 205 ? -5.688 -9.418 20.410 1.00 89.31 205 ALA A CA 1
ATOM 1560 C C . ALA A 1 205 ? -4.179 -9.637 20.568 1.00 89.31 205 ALA A C 1
ATOM 1562 O O . ALA A 1 205 ? -3.469 -9.902 19.596 1.00 89.31 205 ALA A O 1
ATOM 1563 N N . SER A 1 206 ? -3.688 -9.621 21.807 1.00 85.25 206 SER A N 1
ATOM 1564 C CA . SER A 1 206 ? -2.289 -9.965 22.108 1.00 85.25 206 SER A CA 1
ATOM 1565 C C . SER A 1 206 ? -1.900 -11.383 21.666 1.00 85.25 206 SER A C 1
ATOM 1567 O O . SER A 1 206 ? -0.729 -11.647 21.414 1.00 85.25 206 SER A O 1
ATOM 1569 N N . THR A 1 207 ? -2.873 -12.290 21.553 1.00 86.12 207 THR A N 1
ATOM 1570 C CA . THR A 1 207 ? -2.692 -13.679 21.108 1.00 86.12 207 THR A CA 1
ATOM 1571 C C . THR A 1 207 ? -2.733 -13.849 19.587 1.00 86.12 207 THR A C 1
ATOM 1573 O O . THR A 1 207 ? -2.474 -14.945 19.096 1.00 86.12 207 THR A O 1
ATOM 1576 N N . GLY A 1 208 ? -3.042 -12.788 18.835 1.00 90.19 208 GLY A N 1
ATOM 1577 C CA . GLY A 1 208 ? -3.144 -12.804 17.377 1.00 90.19 208 GLY A CA 1
ATOM 1578 C C . GLY A 1 208 ? -4.499 -12.321 16.859 1.00 90.19 208 GLY A C 1
ATOM 1579 O O . GLY A 1 208 ? -5.333 -11.797 17.604 1.00 90.19 208 GLY A O 1
ATOM 1580 N N . MET A 1 209 ? -4.719 -12.493 15.556 1.00 94.00 209 MET A N 1
ATOM 1581 C CA . MET A 1 209 ? -5.962 -12.095 14.893 1.00 94.00 209 MET A CA 1
ATOM 1582 C C . MET A 1 209 ? -7.127 -12.983 15.338 1.00 94.00 209 MET A C 1
ATOM 1584 O O . MET A 1 209 ? -7.044 -14.203 15.243 1.00 94.00 209 MET A O 1
ATOM 1588 N N . GLN A 1 210 ? -8.209 -12.357 15.794 1.00 93.50 210 GLN A N 1
ATOM 1589 C CA . GLN A 1 210 ? -9.395 -13.025 16.338 1.00 93.50 210 GLN A CA 1
ATOM 1590 C C . GLN A 1 210 ? -10.556 -13.061 15.347 1.00 93.50 210 GLN A C 1
ATOM 1592 O O . GLN A 1 210 ? -11.368 -13.983 15.357 1.00 93.50 210 GLN A O 1
ATOM 1597 N N . ALA A 1 211 ? -10.652 -12.054 14.482 1.00 95.31 211 ALA A N 1
ATOM 1598 C CA . ALA A 1 211 ? -11.657 -12.013 13.436 1.00 95.31 211 ALA A CA 1
ATOM 1599 C C . ALA A 1 211 ? -11.182 -11.173 12.254 1.00 95.31 211 ALA A C 1
ATOM 1601 O O . ALA A 1 211 ? -10.341 -10.276 12.381 1.00 95.31 211 ALA A O 1
ATOM 1602 N N . TYR A 1 212 ? -11.764 -11.468 11.100 1.00 97.31 212 TYR A N 1
ATOM 1603 C CA . TYR A 1 212 ? -11.508 -10.769 9.857 1.00 97.31 212 TYR A CA 1
ATOM 1604 C C . TYR A 1 212 ? -12.826 -10.418 9.175 1.00 97.31 212 TYR A C 1
ATOM 1606 O O . TYR A 1 212 ? -13.659 -11.288 8.917 1.00 97.31 212 TYR A O 1
ATOM 1614 N N . ILE A 1 213 ? -13.023 -9.129 8.915 1.00 98.19 213 ILE A N 1
ATOM 1615 C CA . ILE A 1 213 ? -14.263 -8.577 8.377 1.00 98.19 213 ILE A CA 1
ATOM 1616 C C . ILE A 1 213 ? -13.925 -7.889 7.064 1.00 98.19 213 ILE A C 1
ATOM 1618 O O . ILE A 1 213 ? -13.098 -6.979 7.028 1.00 98.19 213 ILE A O 1
ATOM 1622 N N . ILE A 1 214 ? -14.548 -8.320 5.973 1.00 97.88 214 ILE A N 1
ATOM 1623 C CA . ILE A 1 214 ? -14.190 -7.855 4.632 1.00 97.88 214 ILE A CA 1
ATOM 1624 C C . ILE A 1 214 ? -15.397 -7.442 3.817 1.00 97.88 214 ILE A C 1
ATOM 1626 O O . ILE A 1 214 ? -16.477 -8.015 3.936 1.00 97.88 214 ILE A O 1
ATOM 1630 N N . LYS A 1 215 ? -15.175 -6.475 2.935 1.00 97.75 215 LYS A N 1
ATOM 1631 C CA . LYS A 1 215 ? -16.107 -6.075 1.891 1.00 97.75 215 LYS A CA 1
ATOM 1632 C C . LYS A 1 215 ? -15.319 -5.772 0.623 1.00 97.75 215 LYS A C 1
ATOM 1634 O O . LYS A 1 215 ? -14.453 -4.899 0.634 1.00 97.75 215 LYS A O 1
ATOM 1639 N N . GLY A 1 216 ? -15.600 -6.485 -0.463 1.00 96.31 216 GLY A N 1
ATOM 1640 C CA . GLY A 1 216 ? -15.074 -6.161 -1.783 1.00 96.31 216 GLY A CA 1
ATOM 1641 C C . GLY A 1 216 ? -15.688 -4.874 -2.340 1.00 96.31 216 GLY A C 1
ATOM 1642 O O . GLY A 1 216 ? -16.750 -4.434 -1.905 1.00 96.31 216 GLY A O 1
ATOM 1643 N N . ALA A 1 217 ? -15.044 -4.280 -3.348 1.00 95.00 217 ALA A N 1
ATOM 1644 C CA . ALA A 1 217 ? -15.498 -3.020 -3.951 1.00 95.00 217 ALA A CA 1
ATOM 1645 C C . ALA A 1 217 ? -16.958 -3.055 -4.441 1.00 95.00 217 ALA A C 1
ATOM 1647 O O . ALA A 1 217 ? -17.658 -2.047 -4.358 1.00 95.00 217 ALA A O 1
ATOM 1648 N N . ASN A 1 218 ? -17.405 -4.220 -4.918 1.00 94.31 218 ASN A N 1
ATOM 1649 C CA . ASN A 1 218 ? -18.728 -4.428 -5.508 1.00 94.31 218 ASN A CA 1
ATOM 1650 C C . ASN A 1 218 ? -19.706 -5.154 -4.570 1.00 94.31 218 ASN A C 1
ATOM 1652 O O . ASN A 1 218 ? -20.836 -5.431 -4.968 1.00 94.31 218 ASN A O 1
ATOM 1656 N N . ASP A 1 219 ? -19.292 -5.472 -3.342 1.00 94.38 219 ASP A N 1
ATOM 1657 C CA . ASP A 1 219 ? -20.135 -6.216 -2.412 1.00 94.38 219 ASP A CA 1
ATOM 1658 C C . ASP A 1 219 ? -21.128 -5.282 -1.721 1.00 94.38 219 ASP A C 1
ATOM 1660 O O . ASP A 1 219 ? -20.816 -4.147 -1.356 1.00 94.38 219 ASP A O 1
ATOM 1664 N N . SER A 1 220 ? -22.345 -5.769 -1.478 1.00 89.25 220 SER A N 1
ATOM 1665 C CA . SER A 1 220 ? -23.367 -5.000 -0.759 1.00 89.25 220 SER A CA 1
ATOM 1666 C C . SER A 1 220 ? -23.227 -5.076 0.765 1.00 89.25 220 SER A C 1
ATOM 1668 O O . SER A 1 220 ? -23.789 -4.241 1.469 1.00 89.25 220 SER A O 1
ATOM 1670 N N . LYS A 1 221 ? -22.524 -6.087 1.291 1.00 93.44 221 LYS A N 1
ATOM 1671 C CA . LYS A 1 221 ? -22.442 -6.394 2.729 1.00 93.44 221 LYS A CA 1
ATOM 1672 C C . LYS A 1 221 ? -21.021 -6.783 3.128 1.00 93.44 221 LYS A C 1
ATOM 1674 O O . LYS A 1 221 ? -20.267 -7.284 2.300 1.00 93.44 221 LYS A O 1
ATOM 1679 N N . TYR A 1 222 ? -20.692 -6.570 4.399 1.00 97.44 222 TYR A N 1
ATOM 1680 C CA . TYR A 1 222 ? -19.479 -7.115 4.998 1.00 97.44 222 TYR A CA 1
ATOM 1681 C C . TYR A 1 222 ? -19.672 -8.602 5.318 1.00 97.44 222 TYR A C 1
ATOM 1683 O O . TYR A 1 222 ? -20.742 -9.011 5.766 1.00 97.44 222 TYR A O 1
ATOM 1691 N N . THR A 1 223 ? -18.627 -9.394 5.100 1.00 97.81 223 THR A N 1
ATOM 1692 C CA . THR A 1 223 ? -18.532 -10.793 5.529 1.00 97.81 223 THR A CA 1
ATOM 1693 C C . THR A 1 223 ? -17.661 -10.864 6.771 1.00 97.81 223 THR A C 1
ATOM 1695 O O . THR A 1 223 ? -16.561 -10.314 6.769 1.00 97.81 223 THR A O 1
ATOM 1698 N N . VAL A 1 224 ? -18.136 -11.550 7.809 1.00 97.81 224 VAL A N 1
ATOM 1699 C CA . VAL A 1 224 ? -17.412 -11.755 9.069 1.00 97.81 224 VAL A CA 1
ATOM 1700 C C . VAL A 1 224 ? -16.861 -13.177 9.109 1.00 97.81 224 VAL A C 1
ATOM 1702 O O . VAL A 1 224 ? -17.588 -14.133 8.858 1.00 97.81 224 VAL A O 1
ATOM 1705 N N . THR A 1 225 ? -15.579 -13.321 9.434 1.00 96.94 225 THR A N 1
ATOM 1706 C CA . THR A 1 225 ? -14.933 -14.607 9.721 1.00 96.94 225 THR A CA 1
ATOM 1707 C C . THR A 1 225 ? -14.336 -14.563 11.120 1.00 96.94 225 THR A C 1
ATOM 1709 O O . THR A 1 225 ? -13.484 -13.719 11.393 1.00 96.94 225 THR A O 1
ATOM 1712 N N . ILE A 1 226 ? -14.760 -15.473 11.997 1.00 94.75 226 ILE A N 1
ATOM 1713 C CA . ILE A 1 226 ? -14.192 -15.630 13.342 1.00 94.75 226 ILE A CA 1
ATOM 1714 C C . ILE A 1 226 ? -13.055 -16.653 13.286 1.00 94.75 226 ILE A C 1
ATOM 1716 O O . ILE A 1 226 ? -13.216 -17.741 12.736 1.00 94.75 226 ILE A O 1
ATOM 1720 N N . LEU A 1 227 ? -11.905 -16.298 13.851 1.00 90.12 227 LEU A N 1
ATOM 1721 C CA . LEU A 1 227 ? -10.693 -17.112 13.906 1.00 90.12 227 LEU A CA 1
ATOM 1722 C C . LEU A 1 227 ? -10.533 -17.653 15.334 1.00 90.12 227 LEU A C 1
ATOM 1724 O O . LEU A 1 227 ? -9.664 -17.223 16.085 1.00 90.12 227 LEU A O 1
ATOM 1728 N N . GLY A 1 228 ? -11.438 -18.541 15.748 1.00 70.56 228 GLY A N 1
ATOM 1729 C CA . GLY A 1 228 ? -11.387 -19.138 17.084 1.00 70.56 228 GLY A CA 1
ATOM 1730 C C . GLY A 1 228 ? -10.222 -20.122 17.252 1.00 70.56 228 GLY A C 1
ATOM 1731 O O . GLY A 1 228 ? -9.815 -20.782 16.294 1.00 70.56 228 GLY A O 1
ATOM 1732 N N . SER A 1 229 ? -9.723 -20.264 18.484 1.00 57.75 229 SER A N 1
ATOM 1733 C CA . SER A 1 229 ? -8.958 -21.444 18.900 1.00 57.75 229 SER A CA 1
ATOM 1734 C C . SER A 1 229 ? -9.927 -22.531 19.373 1.00 57.75 229 SER A C 1
ATOM 1736 O O . SER A 1 229 ? -10.794 -22.245 20.202 1.00 57.75 229 SER A O 1
ATOM 1738 N N . TYR A 1 230 ? -9.775 -23.748 18.849 1.00 49.94 230 TYR A N 1
ATOM 1739 C CA . TYR A 1 230 ? -10.441 -24.950 19.366 1.00 49.94 230 TYR A CA 1
ATOM 1740 C C . TYR A 1 230 ? -9.867 -25.371 20.721 1.00 49.94 230 TYR A C 1
ATOM 1742 O O . TYR A 1 230 ? -8.645 -25.178 20.918 1.00 49.94 230 TYR A O 1
#

Secondary structure (DSSP, 8-state):
-EEETTEEE---EEEEEEE-SEEEEESSTT--EEEEE--HHHHHHHHHHHHHHHHHHHHTSTT--TTS-EEEEEEEPPPTT-SS--EEEEEEEESSSS-----EE--EEEEEESPPTTSGGGGSTTHHHHHHHHHHHHHHHHH-TTEEEEEEEEEEETTEEEEEEEEEEE----HHHHHHHHHHHHHHGGGTS-SSS-EEEEEEETTEEEEEEEE-TT-SSPEEEE----

Foldseek 3Di:
DDDDPPDDAQQAAEAEAEFEQKDWDDPDVVHDIDIDGDDPVNSVVVLVVVLLVVLVVLCPDPRSAQQHKYKYWYWYADPPPDPDGTGTFWMWINNGHRDTDDIDTWPKDKAKPLDDPPDPSCVDLCVLLNVLQVVLVVVLCVVPVQWPDKMKIWMDTHSHTAEMEIETEGADDDLVSLVVSQVVSQVSCVVRPDALHKYWYFYAYPVGTQKIWIDHNPRPGIDIDGDDDD

Sequence (230 aa):
MTQDGNDLKLAGIVIGMAMNTQDVYQKEQWGANFTQDISKAERIAHGKEMAAEVVKRYRAMSGVGNDVPIYVAMYAQAPEDSLSGGNFYSWSVANSGDTLGNWTDLDRQTVVLPMQDGTTSEKSVGSALNTSFKNFTDKLQGFFPNLSSITGQASYDGSNLKGLNVTVSTQFYSATEIESFANYIAETAPSYLPNGVPVQIRMEASTGMQAYIIKGANDSKYTVTILGSY

Radius of gyration: 22.46 Å; chains: 1; bounding box: 55×50×54 Å